Protein AF-A0A2S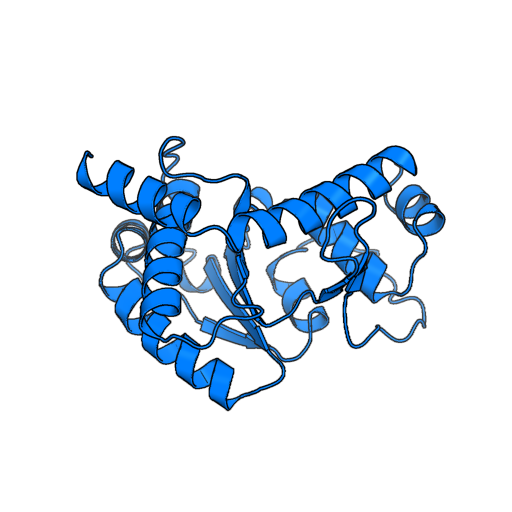4RS72-F1 (afdb_monomer_lite)

InterPro domains:
  IPR016032 Signal transduction response regulator, C-terminal effector [SSF46894] (147-193)
  IPR036388 Winged helix-like DNA-binding domain superfamily [G3DSA:1.10.10.10] (120-210)

Radius of gyration: 17.15 Å; chains: 1; bounding box: 44×42×51 Å

Organism: Citrobacter amalonaticus (NCBI:txid35703)

pLDDT: mean 84.25, std 13.24, range [32.75, 97.38]

Structure (mmCIF, N/CA/C/O backbone):
data_AF-A0A2S4RS72-F1
#
_entry.id   AF-A0A2S4RS72-F1
#
loop_
_atom_site.group_PDB
_atom_site.id
_atom_site.type_symbol
_atom_site.label_atom_id
_atom_site.label_alt_id
_atom_site.label_comp_id
_atom_site.label_asym_id
_atom_site.label_entity_id
_atom_site.label_seq_id
_atom_site.pdbx_PDB_ins_code
_atom_site.Cartn_x
_atom_site.Cartn_y
_atom_site.Cartn_z
_atom_site.occupancy
_atom_site.B_iso_or_equiv
_atom_site.auth_seq_id
_atom_site.auth_comp_id
_atom_site.auth_asym_id
_atom_site.auth_atom_id
_atom_site.pdbx_PDB_model_num
ATOM 1 N N . MET A 1 1 ? -20.109 26.440 -1.430 1.00 35.44 1 MET A N 1
ATOM 2 C CA . MET A 1 1 ? -20.518 25.155 -2.033 1.00 35.44 1 MET A CA 1
ATOM 3 C C . MET A 1 1 ? -20.180 24.055 -1.045 1.00 35.44 1 MET A C 1
ATOM 5 O O . MET A 1 1 ? -19.006 23.846 -0.773 1.00 35.44 1 MET A O 1
ATOM 9 N N . LEU A 1 2 ? -21.192 23.441 -0.432 1.00 32.75 2 LEU A N 1
ATOM 10 C CA . LEU A 1 2 ? -21.020 22.254 0.407 1.00 32.75 2 LEU A CA 1
ATOM 11 C C . LEU A 1 2 ? -20.603 21.105 -0.517 1.00 32.75 2 LEU A C 1
ATOM 13 O O . LEU A 1 2 ? -21.418 20.623 -1.298 1.00 32.75 2 LEU A O 1
ATOM 17 N N . ASN A 1 3 ? -19.326 20.723 -0.483 1.00 40.53 3 ASN A N 1
ATOM 18 C CA . ASN A 1 3 ? -18.833 19.535 -1.177 1.00 40.53 3 ASN A CA 1
ATOM 19 C C . ASN A 1 3 ? -19.391 18.298 -0.467 1.00 40.53 3 ASN A C 1
ATOM 21 O O . ASN A 1 3 ? -18.732 17.713 0.388 1.00 40.53 3 ASN A O 1
ATOM 25 N N . PHE A 1 4 ? -20.619 17.922 -0.816 1.00 43.53 4 PHE A N 1
ATOM 26 C CA . PHE A 1 4 ? -21.237 16.659 -0.431 1.00 43.53 4 PHE A CA 1
ATOM 27 C C . PHE A 1 4 ? -20.605 15.538 -1.269 1.00 43.53 4 PHE A C 1
ATOM 29 O O . PHE A 1 4 ? -21.199 15.010 -2.202 1.00 43.53 4 PHE A O 1
ATOM 36 N N . ASN A 1 5 ? -19.341 15.232 -0.986 1.00 53.91 5 ASN A N 1
ATOM 37 C CA . ASN A 1 5 ? -18.724 13.991 -1.426 1.00 53.91 5 ASN A CA 1
ATOM 38 C C . ASN A 1 5 ? -18.625 13.107 -0.194 1.00 53.91 5 ASN A C 1
ATOM 40 O O . ASN A 1 5 ? -17.688 13.314 0.582 1.00 53.91 5 ASN A O 1
ATOM 44 N N . PRO A 1 6 ? -19.575 12.178 0.012 1.00 58.00 6 PRO A N 1
ATOM 45 C CA . PRO A 1 6 ? -19.469 11.243 1.115 1.00 58.00 6 PRO A CA 1
ATOM 46 C C . PRO A 1 6 ? -18.095 10.565 1.081 1.00 58.00 6 PRO A C 1
ATOM 48 O O . PRO A 1 6 ? -17.563 10.234 0.012 1.00 58.00 6 PRO A O 1
ATOM 51 N N . SER A 1 7 ? -17.499 10.396 2.255 1.00 59.41 7 SER A N 1
ATOM 52 C CA . SER A 1 7 ? -16.258 9.658 2.482 1.00 59.41 7 SER A CA 1
ATOM 53 C C . SER A 1 7 ? -16.271 8.303 1.775 1.00 59.41 7 SER A C 1
ATOM 55 O O . SER A 1 7 ? -15.237 7.906 1.245 1.00 59.41 7 SER A O 1
ATOM 57 N N . SER A 1 8 ? -17.429 7.645 1.649 1.00 64.62 8 SER A N 1
ATOM 58 C CA . SER A 1 8 ? -17.592 6.401 0.875 1.00 64.62 8 SER A CA 1
ATOM 59 C C . SER A 1 8 ? -17.198 6.522 -0.612 1.00 64.62 8 SER A C 1
ATOM 61 O O . SER A 1 8 ? -16.677 5.582 -1.226 1.00 64.62 8 SER A O 1
ATOM 63 N N . LEU A 1 9 ? -17.370 7.701 -1.216 1.00 73.94 9 LEU A N 1
ATOM 64 C CA . LEU A 1 9 ? -16.953 7.980 -2.591 1.00 73.94 9 LEU A CA 1
ATOM 65 C C . LEU A 1 9 ? -15.475 8.369 -2.687 1.00 73.94 9 LEU A C 1
ATOM 67 O O . LEU A 1 9 ? -14.853 8.106 -3.719 1.00 73.94 9 LEU A O 1
ATOM 71 N N . ARG A 1 10 ? -14.896 8.944 -1.628 1.00 86.19 10 ARG A N 1
ATOM 72 C CA . ARG A 1 10 ? -13.521 9.467 -1.623 1.00 86.19 10 ARG A CA 1
ATOM 73 C C . ARG A 1 10 ? -12.483 8.473 -1.111 1.00 86.19 10 ARG A C 1
ATOM 75 O O . ARG A 1 10 ? -11.459 8.292 -1.764 1.00 86.19 10 ARG A O 1
ATOM 82 N N . PHE A 1 11 ? -12.724 7.875 0.047 1.00 90.06 11 PHE A N 1
ATOM 83 C CA . PHE A 1 11 ? -11.779 7.008 0.738 1.00 90.06 11 PHE A CA 1
ATOM 84 C C . PHE A 1 11 ? -12.119 5.545 0.501 1.00 90.06 11 PHE A C 1
ATOM 86 O O . PHE A 1 11 ? -13.294 5.183 0.428 1.00 90.06 11 PHE A O 1
ATOM 93 N N . LYS A 1 12 ? -11.095 4.705 0.338 1.00 92.44 12 LYS A N 1
ATOM 94 C CA . LYS A 1 12 ? -11.256 3.264 0.104 1.00 92.44 12 LYS A CA 1
ATOM 95 C C . LYS A 1 12 ? -10.144 2.493 0.779 1.00 92.44 12 LYS A C 1
ATOM 97 O O . LYS A 1 12 ? -8.982 2.884 0.673 1.00 92.44 12 LYS A O 1
ATOM 102 N N . PHE A 1 13 ? -10.495 1.371 1.389 1.00 95.44 13 PHE A N 1
ATOM 103 C CA . PHE A 1 13 ? -9.535 0.324 1.681 1.00 95.44 13 PHE A CA 1
ATOM 104 C C . PHE A 1 13 ? -9.562 -0.711 0.565 1.00 95.44 13 PHE A C 1
ATOM 106 O O . PHE A 1 13 ? -10.625 -1.094 0.081 1.00 95.44 13 PHE A O 1
ATOM 113 N N . ILE A 1 14 ? -8.387 -1.125 0.106 1.00 95.69 14 ILE A N 1
ATOM 114 C CA . ILE A 1 14 ? -8.256 -2.096 -0.980 1.00 95.69 14 ILE A CA 1
ATOM 115 C C . ILE A 1 14 ? -7.204 -3.112 -0.573 1.00 95.69 14 ILE A C 1
ATOM 117 O O . ILE A 1 14 ? -6.060 -2.739 -0.334 1.00 95.69 14 ILE A O 1
ATOM 121 N N . TYR A 1 15 ? -7.570 -4.385 -0.506 1.00 96.69 15 TYR A N 1
ATOM 122 C CA . TYR A 1 15 ? -6.662 -5.460 -0.147 1.00 96.69 15 TYR A CA 1
ATOM 123 C C . TYR A 1 15 ? -6.274 -6.293 -1.366 1.00 96.69 15 TYR A C 1
ATOM 125 O O . TYR A 1 15 ? -7.130 -6.857 -2.046 1.00 96.69 15 TYR A O 1
ATOM 133 N N . LEU A 1 16 ? -4.971 -6.351 -1.642 1.00 94.88 16 LEU A N 1
ATOM 134 C CA . LEU A 1 16 ? -4.385 -7.114 -2.738 1.00 94.88 16 LEU A CA 1
ATOM 135 C C . LEU A 1 16 ? -3.964 -8.505 -2.263 1.00 94.88 16 LEU A C 1
ATOM 137 O O . LEU A 1 16 ? -2.911 -8.652 -1.640 1.00 94.88 16 LEU A O 1
ATOM 141 N N . THR A 1 17 ? -4.737 -9.529 -2.621 1.00 93.19 17 THR A N 1
ATOM 142 C CA . THR A 1 17 ? -4.403 -10.938 -2.372 1.00 93.19 17 THR A CA 1
ATOM 143 C C . THR A 1 17 ? -5.054 -11.847 -3.411 1.00 93.19 17 THR A C 1
ATOM 145 O O . THR A 1 17 ? -6.179 -11.622 -3.849 1.00 93.19 17 THR A O 1
ATOM 148 N N . LYS A 1 18 ? -4.351 -12.915 -3.796 1.00 91.25 18 LYS A N 1
ATOM 149 C CA . LYS A 1 18 ? -4.913 -13.990 -4.634 1.00 91.25 18 LYS A CA 1
ATOM 150 C C . LYS A 1 18 ? -5.668 -15.033 -3.798 1.00 91.25 18 LYS A C 1
ATOM 152 O O . LYS A 1 18 ? -6.359 -15.878 -4.359 1.00 91.25 18 LYS A O 1
ATOM 157 N N . ASN A 1 19 ? -5.515 -15.004 -2.473 1.00 91.56 19 ASN A N 1
ATOM 158 C CA . ASN A 1 19 ? -6.130 -15.954 -1.556 1.00 91.56 19 ASN A CA 1
ATOM 159 C C . ASN A 1 19 ? -7.376 -15.325 -0.916 1.00 91.56 19 ASN A C 1
ATOM 161 O O . ASN A 1 19 ? -7.278 -14.419 -0.094 1.00 91.56 19 ASN A O 1
ATOM 165 N N . ILE A 1 20 ? -8.558 -15.827 -1.277 1.00 91.25 20 ILE A N 1
ATOM 166 C CA . ILE A 1 20 ? -9.824 -15.288 -0.770 1.00 91.25 20 ILE A CA 1
ATOM 167 C C . ILE A 1 20 ? -10.008 -15.507 0.737 1.00 91.25 20 ILE A C 1
ATOM 169 O O . ILE A 1 20 ? -10.569 -14.646 1.405 1.00 91.25 20 ILE A O 1
ATOM 173 N N . TYR A 1 21 ? -9.505 -16.615 1.291 1.00 92.62 21 TYR A N 1
ATOM 174 C CA . TYR A 1 21 ? -9.618 -16.910 2.724 1.00 92.62 21 TYR A CA 1
ATOM 175 C C . TYR A 1 21 ? -8.756 -15.970 3.560 1.00 92.62 21 TYR A C 1
ATOM 177 O O . TYR A 1 21 ? -9.200 -15.480 4.594 1.00 92.62 21 TYR A O 1
ATOM 185 N N . ASP A 1 22 ? -7.553 -15.679 3.069 1.00 92.19 22 ASP A N 1
ATOM 186 C CA . ASP A 1 22 ? -6.684 -14.635 3.613 1.00 92.19 22 ASP A CA 1
ATOM 187 C C . ASP A 1 22 ? -7.387 -13.269 3.554 1.00 92.19 22 ASP A C 1
ATOM 189 O O . ASP A 1 22 ? -7.474 -12.570 4.558 1.00 92.19 22 ASP A O 1
ATOM 193 N N . GLY A 1 23 ? -8.017 -12.943 2.420 1.00 93.44 23 GLY A N 1
ATOM 194 C CA . GLY A 1 23 ? -8.829 -11.733 2.278 1.00 93.44 23 GLY A CA 1
ATOM 195 C C . GLY A 1 23 ? -9.957 -11.614 3.305 1.00 93.44 23 GLY A C 1
ATOM 196 O O . GLY A 1 23 ? -10.122 -10.554 3.904 1.00 93.44 23 GLY A O 1
ATOM 197 N N . ILE A 1 24 ? -10.703 -12.697 3.541 1.00 93.44 24 ILE A N 1
ATOM 198 C CA . ILE A 1 24 ? -11.776 -12.743 4.546 1.00 93.44 24 ILE A CA 1
ATOM 199 C C . ILE A 1 24 ? -11.204 -12.566 5.957 1.00 93.44 24 ILE A C 1
ATOM 201 O O . ILE A 1 24 ? -11.738 -11.780 6.731 1.00 93.44 24 ILE A O 1
ATOM 205 N N . ALA A 1 25 ? -10.108 -13.252 6.289 1.00 93.31 25 ALA A N 1
ATOM 206 C CA . ALA A 1 25 ? -9.486 -13.149 7.608 1.00 93.31 25 ALA A CA 1
ATOM 207 C C . ALA A 1 25 ? -9.006 -11.719 7.907 1.00 93.31 25 ALA A C 1
ATOM 209 O O . ALA A 1 25 ? -9.287 -11.180 8.978 1.00 93.31 25 ALA A O 1
ATOM 210 N N . ILE A 1 26 ? -8.337 -11.082 6.940 1.00 95.44 26 ILE A N 1
ATOM 211 C CA . ILE A 1 26 ? -7.901 -9.687 7.053 1.00 95.44 26 ILE A CA 1
ATOM 212 C C . ILE A 1 26 ? -9.097 -8.743 7.170 1.00 95.44 26 ILE A C 1
ATOM 214 O O . ILE A 1 26 ? -9.048 -7.818 7.975 1.00 95.44 26 ILE A O 1
ATOM 218 N N . HIS A 1 27 ? -10.169 -8.977 6.409 1.00 95.19 27 HIS A N 1
ATOM 219 C CA . HIS A 1 27 ? -11.381 -8.165 6.480 1.00 95.19 27 HIS A CA 1
ATOM 220 C C . HIS A 1 27 ? -12.014 -8.184 7.876 1.00 95.19 27 HIS A C 1
ATOM 222 O O . HIS A 1 27 ? -12.330 -7.125 8.407 1.00 95.19 27 HIS A O 1
ATOM 228 N N . THR A 1 28 ? -12.135 -9.358 8.500 1.00 93.62 28 THR A N 1
ATOM 229 C CA . THR A 1 28 ? -12.705 -9.482 9.851 1.00 93.62 28 THR A CA 1
ATOM 230 C C . THR A 1 28 ? -11.912 -8.675 10.882 1.00 93.62 28 THR A C 1
ATOM 232 O O . THR A 1 28 ? -12.496 -7.928 11.663 1.00 93.62 28 THR A O 1
ATOM 235 N N . LEU A 1 29 ? -10.576 -8.773 10.862 1.00 94.44 29 LEU A N 1
ATOM 236 C CA . LEU A 1 29 ? -9.711 -7.994 11.761 1.00 94.44 29 LEU A CA 1
ATOM 237 C C . LEU A 1 29 ? -9.761 -6.491 11.443 1.00 94.44 29 LEU A C 1
ATOM 239 O O . LEU A 1 29 ? -9.700 -5.652 12.339 1.00 94.44 29 LEU A O 1
ATOM 243 N N . PHE A 1 30 ? -9.877 -6.149 10.159 1.00 94.12 30 PHE A N 1
ATOM 244 C CA . PHE A 1 30 ? -10.007 -4.776 9.689 1.00 94.12 30 PHE A CA 1
ATOM 245 C C . PHE A 1 30 ? -11.298 -4.112 10.173 1.00 94.12 30 PHE A C 1
ATOM 247 O O . PHE A 1 30 ? -11.241 -2.961 10.597 1.00 94.12 30 PHE A O 1
ATOM 254 N N . GLU A 1 31 ? -12.443 -4.795 10.101 1.00 92.62 31 GLU A N 1
ATOM 255 C CA . GLU A 1 31 ? -13.729 -4.231 10.524 1.00 92.62 31 GLU A CA 1
ATOM 256 C C . GLU A 1 31 ? -13.719 -3.879 12.011 1.00 92.62 31 GLU A C 1
ATOM 258 O O . GLU A 1 31 ? -14.137 -2.783 12.386 1.00 92.62 31 GLU A O 1
ATOM 263 N N . GLU A 1 32 ? -13.190 -4.778 12.845 1.00 91.31 32 GLU A N 1
ATOM 264 C CA . GLU A 1 32 ? -13.018 -4.539 14.279 1.00 91.31 32 GLU A CA 1
ATOM 265 C C . GLU A 1 32 ? -12.139 -3.301 14.519 1.00 91.31 32 GLU A C 1
ATOM 267 O O . GLU A 1 32 ? -12.580 -2.330 15.138 1.00 91.31 32 GLU A O 1
ATOM 272 N N . ALA A 1 33 ? -10.939 -3.279 13.930 1.00 91.62 33 ALA A N 1
ATOM 273 C CA . ALA A 1 33 ? -9.994 -2.177 14.087 1.00 91.62 33 ALA A CA 1
ATOM 274 C C . ALA A 1 33 ? -10.535 -0.840 13.555 1.00 91.62 33 ALA A C 1
ATOM 276 O O . ALA A 1 33 ? -10.298 0.213 14.148 1.00 91.62 33 ALA A O 1
ATOM 277 N N . LEU A 1 34 ? -11.264 -0.844 12.432 1.00 91.81 34 LEU A N 1
ATOM 278 C CA . LEU A 1 34 ? -11.840 0.370 11.857 1.00 91.81 34 LEU A CA 1
ATOM 279 C C . LEU A 1 34 ? -12.886 0.971 12.795 1.00 91.81 34 LEU A C 1
ATOM 281 O O . LEU A 1 34 ? -12.857 2.183 13.013 1.00 91.81 34 LEU A O 1
ATOM 285 N N . ASN A 1 35 ? -13.779 0.148 13.348 1.00 90.12 35 ASN A N 1
ATOM 286 C CA . ASN A 1 35 ? -14.860 0.603 14.223 1.00 90.12 35 ASN A CA 1
ATOM 287 C C . ASN A 1 35 ? -14.343 1.265 15.505 1.00 90.12 35 ASN A C 1
ATOM 289 O O . ASN A 1 35 ? -14.948 2.222 15.984 1.00 90.12 35 ASN A O 1
ATOM 293 N N . GLU A 1 36 ? -13.200 0.809 16.014 1.00 88.31 36 GLU A N 1
ATOM 294 C CA . GLU A 1 36 ? -12.549 1.373 17.202 1.00 88.31 36 GLU A CA 1
ATOM 295 C C . GLU A 1 36 ? -11.578 2.524 16.873 1.00 88.31 36 GLU A C 1
ATOM 297 O O . GLU A 1 36 ? -11.069 3.208 17.765 1.00 88.31 36 GLU A O 1
ATOM 302 N N . SER A 1 37 ? -11.302 2.773 15.589 1.00 88.81 37 SER A N 1
ATOM 303 C CA . SER A 1 37 ? -10.253 3.706 15.178 1.00 88.81 37 SER A CA 1
ATOM 304 C C . SER A 1 37 ? -10.654 5.181 15.254 1.00 88.81 37 SER A C 1
ATOM 306 O O . SER A 1 37 ? -11.758 5.596 14.895 1.00 88.81 37 SER A O 1
ATOM 308 N N . GLY A 1 38 ? -9.664 6.034 15.537 1.00 85.88 38 GLY A N 1
ATOM 309 C CA . GLY A 1 38 ? -9.801 7.481 15.351 1.00 85.88 38 GLY A CA 1
ATOM 310 C C . GLY A 1 38 ? -10.061 7.890 13.893 1.00 85.88 38 GLY A C 1
ATOM 311 O O . GLY A 1 38 ? -10.613 8.960 13.656 1.00 85.88 38 GLY A O 1
ATOM 312 N N . LEU A 1 39 ? -9.720 7.047 12.907 1.00 89.38 39 LEU A N 1
ATOM 313 C CA . LEU A 1 39 ? -10.016 7.306 11.494 1.00 89.38 39 LEU A CA 1
ATOM 314 C C . LEU A 1 39 ? -11.529 7.336 11.244 1.00 89.38 39 LEU A C 1
ATOM 316 O O . LEU A 1 39 ? -12.015 8.240 10.562 1.00 89.38 39 LEU A O 1
ATOM 320 N N . LYS A 1 40 ? -12.270 6.386 11.827 1.00 88.69 40 LYS A N 1
ATOM 321 C CA . LYS A 1 40 ? -13.733 6.331 11.743 1.00 88.69 40 LYS A CA 1
ATOM 322 C C . LYS A 1 40 ? -14.372 7.576 12.350 1.00 88.69 40 LYS A C 1
ATOM 324 O O . LYS A 1 40 ? -15.240 8.181 11.726 1.00 88.69 40 LYS A O 1
ATOM 329 N N . THR A 1 41 ? -13.880 8.013 13.507 1.00 85.50 41 THR A N 1
ATOM 330 C CA . THR A 1 41 ? -14.340 9.241 14.173 1.00 85.50 41 THR A CA 1
ATOM 331 C C . THR A 1 41 ? -14.071 10.495 13.341 1.00 85.50 41 THR A C 1
ATOM 333 O O . THR A 1 41 ? -14.916 11.386 13.283 1.00 85.50 41 THR A O 1
ATOM 336 N N . VAL A 1 42 ? -12.911 10.569 12.674 1.00 83.56 42 VAL A N 1
ATOM 337 C CA . VAL A 1 42 ? -12.531 11.698 11.804 1.00 83.56 42 VAL A CA 1
ATOM 338 C C . VAL A 1 42 ? -13.425 11.778 10.565 1.00 83.56 42 VAL A C 1
ATOM 340 O O . VAL A 1 42 ? -13.768 12.876 10.136 1.00 83.56 42 VAL A O 1
ATOM 343 N N . LEU A 1 43 ? -13.780 10.634 9.978 1.00 84.38 43 LEU A N 1
ATOM 344 C CA . LEU A 1 43 ? -14.500 10.575 8.704 1.00 84.38 43 LEU A CA 1
ATOM 345 C C . LEU A 1 43 ? -16.024 10.483 8.841 1.00 84.38 43 LEU A C 1
ATOM 347 O O . LEU A 1 43 ? -16.713 10.767 7.864 1.00 84.38 43 LEU A O 1
ATOM 351 N N . GLN A 1 44 ? -16.531 10.109 10.023 1.00 80.31 44 GLN A N 1
ATOM 352 C CA . GLN A 1 44 ? -17.957 10.044 10.390 1.00 80.31 44 GLN A CA 1
ATOM 353 C C . GLN A 1 44 ? -18.849 9.250 9.418 1.00 80.31 44 GLN A C 1
ATOM 355 O O . GLN A 1 44 ? -20.059 9.446 9.369 1.00 80.31 44 GLN A O 1
ATOM 360 N N . GLU A 1 45 ? -18.264 8.331 8.655 1.00 76.88 45 GLU A N 1
ATOM 361 C CA . GLU A 1 45 ? -18.938 7.576 7.600 1.00 76.88 45 GLU A CA 1
ATOM 362 C C . GLU A 1 45 ? -18.307 6.189 7.435 1.00 76.88 45 GLU A C 1
ATOM 364 O O . GLU A 1 45 ? -17.205 5.916 7.922 1.00 76.88 45 GLU A O 1
ATOM 369 N N . ASP A 1 46 ? -19.015 5.282 6.763 1.00 81.06 46 ASP A N 1
ATOM 370 C CA . ASP A 1 46 ? -18.479 3.979 6.366 1.00 81.06 46 ASP A CA 1
ATOM 371 C C . ASP A 1 46 ? -17.447 4.127 5.245 1.00 81.06 46 ASP A C 1
ATOM 373 O O . ASP A 1 46 ? -17.656 4.838 4.259 1.00 81.06 46 ASP A O 1
ATOM 377 N N . ILE A 1 47 ? -16.315 3.440 5.408 1.00 88.56 47 ILE A N 1
ATOM 378 C CA . ILE A 1 47 ? -15.246 3.397 4.413 1.00 88.56 47 ILE A CA 1
ATOM 379 C C . ILE A 1 47 ? -15.284 2.004 3.789 1.00 88.56 47 ILE A C 1
ATOM 381 O O . ILE A 1 47 ? -15.097 1.023 4.510 1.00 88.56 47 ILE A O 1
ATOM 385 N N . PRO A 1 48 ? -15.523 1.884 2.475 1.00 91.12 48 PRO A N 1
ATOM 386 C CA . PRO A 1 48 ? -15.621 0.583 1.836 1.00 91.12 48 PRO A CA 1
ATOM 387 C C . PRO A 1 48 ? -14.271 -0.143 1.840 1.00 91.12 48 PRO A C 1
ATOM 389 O O . PRO A 1 48 ? -13.216 0.472 1.648 1.00 91.12 48 PRO A O 1
ATOM 392 N N . PHE A 1 49 ? -14.336 -1.464 1.992 1.00 93.88 49 PHE A N 1
ATOM 393 C CA . PHE A 1 49 ? -13.222 -2.384 1.804 1.00 93.88 49 PHE A CA 1
ATOM 394 C C . PHE A 1 49 ? -13.431 -3.187 0.517 1.00 93.88 49 PHE A C 1
ATOM 396 O O . PHE A 1 49 ? -14.493 -3.766 0.291 1.00 93.88 49 PHE A O 1
ATOM 403 N N . HIS A 1 50 ? -12.411 -3.240 -0.334 1.00 93.94 50 HIS A N 1
ATOM 404 C CA . HIS A 1 50 ? -12.437 -3.982 -1.589 1.00 93.94 50 HIS A CA 1
ATOM 405 C C . HIS A 1 50 ? -11.349 -5.049 -1.607 1.00 93.94 50 HIS A C 1
ATOM 407 O O . HIS A 1 50 ? -10.200 -4.771 -1.278 1.00 93.94 50 HIS A O 1
ATOM 413 N N . LEU A 1 51 ? -11.689 -6.248 -2.069 1.00 94.75 51 LEU A N 1
ATOM 414 C CA . LEU A 1 51 ? -10.722 -7.306 -2.337 1.00 94.75 51 LEU A CA 1
ATOM 415 C C . LEU A 1 51 ? -10.342 -7.296 -3.821 1.00 94.75 51 LEU A C 1
ATOM 417 O O . LEU A 1 51 ? -11.224 -7.282 -4.681 1.00 94.75 51 LEU A O 1
ATOM 421 N N . ILE A 1 52 ? -9.045 -7.322 -4.126 1.00 92.69 52 ILE A N 1
ATOM 422 C CA . ILE A 1 52 ? -8.530 -7.448 -5.494 1.00 92.69 52 ILE A CA 1
ATOM 423 C C . ILE A 1 52 ? -7.460 -8.538 -5.575 1.00 92.69 52 ILE A C 1
ATOM 425 O O . ILE A 1 52 ? -6.629 -8.689 -4.685 1.00 92.69 52 ILE A O 1
ATOM 429 N N . ASP A 1 53 ? -7.443 -9.261 -6.687 1.00 89.88 53 ASP A N 1
ATOM 430 C CA . ASP A 1 53 ? -6.493 -10.340 -6.980 1.00 89.88 53 ASP A CA 1
ATOM 431 C C . ASP A 1 53 ? -5.277 -9.873 -7.798 1.00 89.88 53 ASP A C 1
ATOM 433 O O . ASP A 1 53 ? -4.237 -10.536 -7.828 1.00 89.88 53 ASP A O 1
ATOM 437 N N . LYS A 1 54 ? -5.401 -8.716 -8.461 1.00 87.94 54 LYS A N 1
ATOM 438 C CA . LYS A 1 54 ? -4.387 -8.129 -9.343 1.00 87.94 54 LYS A CA 1
ATOM 439 C C . LYS A 1 54 ? -4.212 -6.644 -9.074 1.00 87.94 54 LYS A C 1
ATOM 441 O O . LYS A 1 54 ? -5.188 -5.900 -8.993 1.00 87.94 54 LYS A O 1
ATOM 446 N N . TYR A 1 55 ? -2.960 -6.183 -9.058 1.00 87.12 55 TYR A N 1
ATOM 447 C CA . TYR A 1 55 ? -2.646 -4.760 -8.887 1.00 87.12 55 TYR A CA 1
ATOM 448 C C . TYR A 1 55 ? -3.228 -3.883 -10.009 1.00 87.12 55 TYR A C 1
ATOM 450 O O . TYR A 1 55 ? -3.551 -2.724 -9.776 1.00 87.12 55 TYR A O 1
ATOM 458 N N . SER A 1 56 ? -3.456 -4.423 -11.212 1.00 84.69 56 SER A N 1
ATOM 459 C CA . SER A 1 56 ? -4.150 -3.694 -12.286 1.00 84.69 56 SER A CA 1
ATOM 460 C C . SER A 1 56 ? -5.509 -3.134 -11.853 1.00 84.69 56 SER A C 1
ATOM 462 O O . SER A 1 56 ? -5.915 -2.073 -12.317 1.00 84.69 56 SER A O 1
ATOM 464 N N . ASN A 1 57 ? -6.188 -3.819 -10.930 1.00 85.31 57 ASN A N 1
ATOM 465 C CA . ASN A 1 57 ? -7.507 -3.438 -10.433 1.00 85.31 57 ASN A CA 1
ATOM 466 C C . ASN A 1 57 ? -7.433 -2.334 -9.363 1.00 85.31 57 ASN A C 1
ATOM 468 O O . ASN A 1 57 ? -8.451 -1.738 -9.033 1.00 85.31 57 ASN A O 1
ATOM 472 N N . PHE A 1 58 ? -6.238 -2.022 -8.847 1.00 85.88 58 PHE A N 1
ATOM 473 C CA . PHE A 1 58 ? -5.992 -0.893 -7.945 1.00 85.88 58 PHE A CA 1
ATOM 474 C C . PHE A 1 58 ? -5.930 0.450 -8.692 1.00 85.88 58 PHE A C 1
ATOM 476 O O . PHE A 1 58 ? -6.367 1.479 -8.178 1.00 85.88 58 PHE A O 1
ATOM 483 N N . ILE A 1 59 ? -5.421 0.435 -9.930 1.00 80.94 59 ILE A N 1
ATOM 484 C CA . ILE A 1 59 ? -5.124 1.625 -10.747 1.00 80.94 59 ILE A CA 1
ATOM 485 C C . ILE A 1 59 ? -6.305 2.607 -10.850 1.00 80.94 59 ILE A C 1
ATOM 487 O O . ILE A 1 59 ? -6.067 3.806 -10.671 1.00 80.94 59 ILE A O 1
ATOM 491 N N . PRO A 1 60 ? -7.564 2.169 -11.085 1.00 77.62 60 PRO A N 1
ATOM 492 C CA . PRO A 1 60 ? -8.701 3.088 -11.198 1.00 77.62 60 PRO A CA 1
ATOM 493 C C . PRO A 1 60 ? -8.954 3.938 -9.944 1.00 77.62 60 PRO A C 1
ATOM 495 O O . PRO A 1 60 ? -9.605 4.984 -10.027 1.00 77.62 60 PRO A O 1
ATOM 498 N N . PHE A 1 61 ? -8.459 3.495 -8.786 1.00 77.50 61 PHE A N 1
ATOM 499 C CA . PHE A 1 61 ? -8.670 4.155 -7.504 1.00 77.50 61 PHE A CA 1
ATOM 500 C C . PHE A 1 61 ? -7.544 5.124 -7.140 1.00 77.50 61 PHE A C 1
ATOM 502 O O . PHE A 1 61 ? -7.816 6.123 -6.481 1.00 77.50 61 PHE A O 1
ATOM 509 N N . SER A 1 62 ? -6.308 4.867 -7.575 1.00 74.12 62 SER A N 1
ATOM 510 C CA . SER A 1 62 ? -5.134 5.606 -7.095 1.00 74.12 62 SER A CA 1
ATOM 511 C C . SER A 1 62 ? -4.495 6.527 -8.143 1.00 74.12 62 SER A C 1
ATOM 513 O O . SER A 1 62 ? -4.067 7.631 -7.819 1.00 74.12 62 SER A O 1
ATOM 515 N N . LEU A 1 63 ? -4.473 6.120 -9.417 1.00 68.06 63 LEU A N 1
ATOM 516 C CA . LEU A 1 63 ? -3.795 6.831 -10.509 1.00 68.06 63 LEU A CA 1
ATOM 517 C C . LEU A 1 63 ? -4.788 7.633 -11.358 1.00 68.06 63 LEU A C 1
ATOM 519 O O . LEU A 1 63 ? -4.765 7.594 -12.591 1.00 68.06 63 LEU A O 1
ATOM 523 N N . ARG A 1 64 ? -5.693 8.364 -10.699 1.00 60.66 64 ARG A N 1
ATOM 524 C CA . ARG A 1 64 ? -6.640 9.237 -11.397 1.00 60.66 64 ARG A CA 1
ATOM 525 C C . ARG A 1 64 ? -5.882 10.350 -12.139 1.00 60.66 64 ARG A C 1
ATOM 527 O O . ARG A 1 64 ? -5.355 11.268 -11.526 1.00 60.66 64 ARG A O 1
ATOM 534 N N . PHE A 1 65 ? -5.925 10.256 -13.470 1.00 51.69 65 PHE A N 1
ATOM 535 C CA . PHE A 1 65 ? -5.566 11.258 -14.483 1.00 51.69 65 PHE A CA 1
ATOM 536 C C . PHE A 1 65 ? -4.069 11.452 -14.793 1.00 51.69 65 PHE A C 1
ATOM 538 O O . PHE A 1 65 ? -3.395 12.321 -14.254 1.00 51.69 65 PHE A O 1
ATOM 545 N N . ASN A 1 66 ? -3.606 10.774 -15.848 1.00 47.91 66 ASN A N 1
ATOM 546 C CA . ASN A 1 66 ? -3.415 11.493 -17.108 1.00 47.91 66 ASN A CA 1
ATOM 547 C C . ASN A 1 66 ? -3.781 10.588 -18.293 1.00 47.91 66 ASN A C 1
ATOM 549 O O . ASN A 1 66 ? -3.342 9.442 -18.405 1.00 47.91 66 ASN A O 1
ATOM 553 N N . ALA A 1 67 ? -4.672 11.107 -19.129 1.00 43.09 67 ALA A N 1
ATOM 554 C CA . ALA A 1 67 ? -5.309 10.440 -20.247 1.00 43.09 67 ALA A CA 1
ATOM 555 C C . ALA A 1 67 ? -4.320 10.216 -21.399 1.00 43.09 67 ALA A C 1
ATOM 557 O O . ALA A 1 67 ? -4.369 10.919 -22.399 1.00 43.09 67 ALA A O 1
ATOM 558 N N . THR A 1 68 ? -3.385 9.275 -21.272 1.00 43.62 68 THR A N 1
ATOM 559 C CA . THR A 1 68 ? -2.641 8.729 -22.427 1.00 43.62 68 THR A CA 1
ATOM 560 C C . THR A 1 68 ? -1.915 7.425 -22.130 1.00 43.62 68 THR A C 1
ATOM 562 O O . THR A 1 68 ? -0.997 7.063 -22.857 1.00 43.62 68 THR A O 1
ATOM 565 N N . TYR A 1 69 ? -2.326 6.642 -21.131 1.00 50.78 69 TYR A N 1
ATOM 566 C CA . TYR A 1 69 ? -1.926 5.239 -21.151 1.00 50.78 69 TYR A CA 1
ATOM 567 C C . TYR A 1 69 ? -2.801 4.529 -22.174 1.00 50.78 69 TYR A C 1
ATOM 569 O O . TYR A 1 69 ? -3.753 3.831 -21.835 1.00 50.78 69 TYR A O 1
ATOM 577 N N . GLN A 1 70 ? -2.456 4.719 -23.456 1.00 49.19 70 GLN A N 1
ATOM 578 C CA . GLN A 1 70 ? -2.616 3.645 -24.420 1.00 49.19 70 GLN A CA 1
ATOM 579 C C . GLN A 1 70 ? -2.070 2.427 -23.686 1.00 49.19 70 GLN A C 1
ATOM 581 O O . GLN A 1 70 ? -0.879 2.389 -23.360 1.00 49.19 70 GLN A O 1
ATOM 586 N N . GLN A 1 71 ? -2.947 1.491 -23.323 1.00 52.38 71 GLN A N 1
ATOM 587 C CA . GLN A 1 71 ? -2.521 0.135 -23.053 1.00 52.38 71 GLN A CA 1
ATOM 588 C C . GLN A 1 71 ? -1.761 -0.259 -24.316 1.00 52.38 71 GLN A C 1
ATOM 590 O O . GLN A 1 71 ? -2.350 -0.694 -25.303 1.00 52.38 71 GLN A O 1
ATOM 595 N N . ARG A 1 72 ? -0.442 -0.014 -24.337 1.00 54.53 72 ARG A N 1
ATOM 596 C CA . ARG A 1 72 ? 0.440 -0.673 -25.285 1.00 54.53 72 ARG A CA 1
ATOM 597 C C . ARG A 1 72 ? 0.065 -2.137 -25.135 1.00 54.53 72 ARG A C 1
ATOM 599 O O . ARG A 1 72 ? -0.202 -2.574 -24.016 1.00 54.53 72 ARG A O 1
ATOM 606 N N . SER A 1 73 ? -0.001 -2.858 -26.242 1.00 57.41 73 SER A N 1
ATOM 607 C CA . SER A 1 73 ? -0.414 -4.263 -26.347 1.00 57.41 73 SER A CA 1
ATOM 608 C C . SER A 1 73 ? 0.482 -5.249 -25.568 1.00 57.41 73 SER A C 1
ATOM 610 O O . SER A 1 73 ? 0.670 -6.389 -25.981 1.00 57.41 73 SER A O 1
ATOM 612 N N . ARG A 1 74 ? 1.108 -4.806 -24.476 1.00 69.12 74 ARG A N 1
ATOM 613 C CA . ARG A 1 74 ? 1.856 -5.592 -23.518 1.00 69.12 74 ARG A CA 1
ATOM 614 C C . ARG A 1 74 ? 0.865 -6.225 -22.556 1.00 69.12 74 ARG A C 1
ATOM 616 O O . ARG A 1 74 ? 0.026 -5.553 -21.956 1.00 69.12 74 ARG A O 1
ATOM 623 N N . VAL A 1 75 ? 0.997 -7.533 -22.420 1.00 76.44 75 VAL A N 1
ATOM 624 C CA . VAL A 1 75 ? 0.334 -8.293 -21.369 1.00 76.44 75 VAL A CA 1
ATOM 625 C C . VAL A 1 75 ? 0.892 -7.811 -20.030 1.00 76.44 75 VAL A C 1
ATOM 627 O O . VAL A 1 75 ? 2.106 -7.680 -19.883 1.00 76.44 75 VAL A O 1
ATOM 630 N N . LEU A 1 76 ? 0.007 -7.493 -19.086 1.00 79.50 76 LEU A N 1
ATOM 631 C CA . LEU A 1 76 ? 0.409 -7.123 -17.731 1.00 79.50 76 LEU A CA 1
ATOM 632 C C . LEU A 1 76 ? 0.961 -8.350 -17.006 1.00 79.50 76 LEU A C 1
ATOM 634 O O . LEU A 1 76 ? 0.381 -9.434 -17.080 1.00 79.50 76 LEU A O 1
ATOM 638 N N . GLU A 1 77 ? 2.055 -8.156 -16.281 1.00 78.06 77 GLU A N 1
ATOM 639 C CA . GLU A 1 77 ? 2.627 -9.169 -15.404 1.00 78.06 77 GLU A CA 1
ATOM 640 C C . GLU A 1 77 ? 1.638 -9.547 -14.293 1.00 78.06 77 GLU A C 1
ATOM 642 O O . GLU A 1 77 ? 0.825 -8.738 -13.845 1.00 78.06 77 GLU A O 1
ATOM 647 N N . ASN A 1 78 ? 1.705 -10.793 -13.824 1.00 71.69 78 ASN A N 1
ATOM 648 C CA . ASN A 1 78 ? 0.802 -11.277 -12.774 1.00 71.69 78 ASN A CA 1
ATOM 649 C C . ASN A 1 78 ? 1.292 -10.961 -11.357 1.00 71.69 78 ASN A C 1
ATOM 651 O O . ASN A 1 78 ? 0.484 -10.967 -10.427 1.00 71.69 78 ASN A O 1
ATOM 655 N N . ASP A 1 79 ? 2.596 -10.745 -11.187 1.00 79.06 79 ASP A N 1
ATOM 656 C CA . ASP A 1 79 ? 3.246 -10.514 -9.900 1.00 79.06 79 ASP A CA 1
ATOM 657 C C . ASP A 1 79 ? 4.285 -9.403 -10.035 1.00 79.06 79 ASP A C 1
ATOM 659 O O . ASP A 1 79 ? 5.012 -9.314 -11.024 1.00 79.06 79 ASP A O 1
ATOM 663 N N . ILE A 1 80 ? 4.381 -8.561 -9.010 1.00 84.56 80 ILE A N 1
ATOM 664 C CA . ILE A 1 80 ? 5.352 -7.473 -8.966 1.00 84.56 80 ILE A CA 1
ATOM 665 C C . ILE A 1 80 ? 6.437 -7.863 -7.972 1.00 84.56 80 ILE A C 1
ATOM 667 O O . ILE A 1 80 ? 6.185 -7.995 -6.774 1.00 84.56 80 ILE A O 1
ATOM 671 N N . ILE A 1 81 ? 7.656 -8.043 -8.478 1.00 85.00 81 ILE A N 1
ATOM 672 C CA . ILE A 1 81 ? 8.808 -8.430 -7.666 1.00 85.00 81 ILE A CA 1
ATOM 673 C C . ILE A 1 81 ? 9.792 -7.265 -7.592 1.00 85.00 81 ILE A C 1
ATOM 675 O O . ILE A 1 81 ? 10.348 -6.813 -8.597 1.00 85.00 81 ILE A O 1
ATOM 679 N N . LEU A 1 82 ? 10.046 -6.803 -6.373 1.00 85.25 82 LEU A N 1
ATOM 680 C CA . LEU A 1 82 ? 11.053 -5.796 -6.080 1.00 85.25 82 LEU A CA 1
ATOM 681 C C . LEU A 1 82 ? 12.371 -6.490 -5.738 1.00 85.25 82 LEU A C 1
ATOM 683 O O . LEU A 1 82 ? 12.469 -7.234 -4.764 1.00 85.25 82 LEU A O 1
ATOM 687 N N . SER A 1 83 ? 13.391 -6.252 -6.559 1.00 77.38 83 SER A N 1
ATOM 688 C CA . SER A 1 83 ? 14.739 -6.762 -6.314 1.00 77.38 83 SER A CA 1
ATOM 689 C C . SER A 1 83 ? 15.539 -5.771 -5.478 1.00 77.38 83 SER A C 1
ATOM 691 O O . SER A 1 83 ? 15.596 -4.582 -5.796 1.00 77.38 83 SER A O 1
ATOM 693 N N . VAL A 1 84 ? 16.202 -6.284 -4.448 1.00 70.56 84 VAL A N 1
ATOM 694 C CA . VAL A 1 84 ? 16.922 -5.510 -3.434 1.00 70.56 84 VAL A CA 1
ATOM 695 C C . VAL A 1 84 ? 18.378 -5.975 -3.464 1.00 70.56 84 VAL A C 1
ATOM 697 O O . VAL A 1 84 ? 18.658 -7.168 -3.354 1.00 70.56 84 VAL A O 1
ATOM 700 N N . LYS A 1 85 ? 19.327 -5.062 -3.700 1.00 65.81 85 LYS A N 1
ATOM 701 C CA . LYS A 1 85 ? 20.768 -5.364 -3.644 1.00 65.81 85 LYS A CA 1
ATOM 702 C C . LYS A 1 85 ? 21.323 -4.963 -2.277 1.00 65.81 85 LYS A C 1
ATOM 704 O O . LYS A 1 85 ? 21.166 -3.813 -1.894 1.00 65.81 85 LYS A O 1
ATOM 709 N N . GLY A 1 86 ? 22.023 -5.875 -1.602 1.00 59.66 86 GLY A N 1
ATOM 710 C CA . GLY A 1 86 ? 2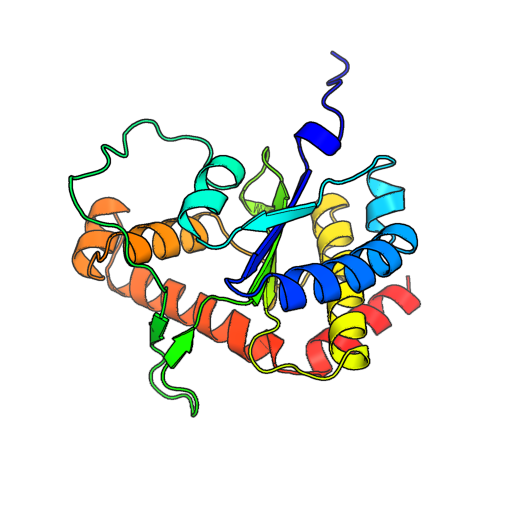2.732 -5.585 -0.347 1.00 59.66 86 GLY A CA 1
ATOM 711 C C . GLY A 1 86 ? 21.954 -5.865 0.943 1.00 59.66 86 GLY A C 1
ATOM 712 O O . GLY A 1 86 ? 22.515 -5.665 2.009 1.00 59.66 86 GLY A O 1
ATOM 713 N N . GLU A 1 87 ? 20.717 -6.358 0.853 1.00 60.84 87 GLU A N 1
ATOM 714 C CA . GLU A 1 87 ? 19.946 -6.873 1.997 1.00 60.84 87 GLU A CA 1
ATOM 715 C C . GLU A 1 87 ? 19.924 -8.409 1.965 1.00 60.84 87 GLU A C 1
ATOM 717 O O . GLU A 1 87 ? 20.123 -9.018 0.905 1.00 60.84 87 GLU A O 1
ATOM 722 N N . GLU A 1 88 ? 19.646 -9.044 3.108 1.00 59.62 88 GLU A N 1
ATOM 723 C CA . GLU A 1 88 ? 19.478 -10.504 3.199 1.00 59.62 88 GLU A CA 1
ATOM 724 C C . GLU A 1 88 ? 18.331 -10.996 2.299 1.00 59.62 88 GLU A C 1
ATOM 726 O O . GLU A 1 88 ? 18.449 -12.021 1.620 1.00 59.62 88 GLU A O 1
ATOM 731 N N . ILE A 1 89 ? 17.247 -10.216 2.210 1.00 61.03 89 ILE A N 1
ATOM 732 C CA . ILE A 1 89 ? 16.110 -10.506 1.336 1.00 61.03 89 ILE A CA 1
ATOM 733 C C . ILE A 1 89 ? 16.355 -9.903 -0.047 1.00 61.03 89 ILE A C 1
ATOM 735 O O . ILE A 1 89 ? 16.223 -8.701 -0.261 1.00 61.03 89 ILE A O 1
ATOM 739 N N . LYS A 1 90 ? 16.673 -10.758 -1.024 1.00 71.94 90 LYS A N 1
ATOM 740 C CA . LYS A 1 90 ? 17.029 -10.324 -2.388 1.00 71.94 90 LYS A CA 1
ATOM 741 C C . LYS A 1 90 ? 15.828 -9.991 -3.278 1.00 71.94 90 LYS A C 1
ATOM 743 O O . LYS A 1 90 ? 15.980 -9.261 -4.261 1.00 71.94 90 LYS A O 1
ATOM 748 N N . ARG A 1 91 ? 14.652 -10.559 -2.990 1.00 80.38 91 ARG A N 1
ATOM 749 C CA . ARG A 1 91 ? 13.422 -10.404 -3.785 1.00 80.38 91 ARG A CA 1
ATOM 750 C C . ARG A 1 91 ? 12.218 -10.310 -2.855 1.00 80.38 91 ARG A C 1
ATOM 752 O O . ARG A 1 91 ? 11.987 -11.221 -2.069 1.00 80.38 91 ARG A O 1
ATOM 759 N N . LEU A 1 92 ? 11.458 -9.228 -2.976 1.00 85.94 92 LEU A N 1
ATOM 760 C CA . LEU A 1 92 ? 10.231 -8.983 -2.225 1.00 85.94 92 LEU A CA 1
ATOM 761 C C . LEU A 1 92 ? 9.047 -9.016 -3.184 1.00 85.94 92 LEU A C 1
ATOM 763 O O . LEU A 1 92 ? 9.055 -8.320 -4.201 1.00 85.94 92 LEU A O 1
ATOM 767 N N . SER A 1 93 ? 8.043 -9.826 -2.864 1.00 86.31 93 SER A N 1
ATOM 768 C CA . SER A 1 93 ? 6.769 -9.805 -3.579 1.00 86.31 93 SER A CA 1
ATOM 769 C C . SER A 1 93 ? 5.932 -8.622 -3.097 1.00 86.31 93 SER A C 1
ATOM 771 O O . SER A 1 93 ? 5.867 -8.355 -1.897 1.00 86.31 93 SER A O 1
ATOM 773 N N . PHE A 1 94 ? 5.302 -7.905 -4.023 1.00 89.69 94 PHE A N 1
ATOM 774 C CA . PHE A 1 94 ? 4.365 -6.826 -3.718 1.00 89.69 94 PHE A CA 1
ATOM 775 C C . PHE A 1 94 ? 2.931 -7.378 -3.735 1.00 89.69 94 PHE A C 1
ATOM 777 O O . PHE A 1 94 ? 2.155 -7.138 -4.659 1.00 89.69 94 PHE A O 1
ATOM 784 N N . ASN A 1 95 ? 2.616 -8.193 -2.729 1.00 89.81 95 ASN A N 1
ATOM 785 C CA . ASN A 1 95 ? 1.333 -8.865 -2.521 1.00 89.81 95 ASN A CA 1
ATOM 786 C C . ASN A 1 95 ? 0.968 -8.881 -1.025 1.00 89.81 95 ASN A C 1
ATOM 788 O O . ASN A 1 95 ? 1.793 -8.519 -0.186 1.00 89.81 95 ASN A O 1
ATOM 792 N N . HIS A 1 96 ? -0.270 -9.269 -0.700 1.00 93.88 96 HIS A N 1
ATOM 793 C CA . HIS A 1 96 ? -0.820 -9.199 0.661 1.00 93.88 96 HIS A CA 1
ATOM 794 C C . HIS A 1 96 ? -0.728 -7.779 1.231 1.00 93.88 96 HIS A C 1
ATOM 796 O O . HIS A 1 96 ? -0.255 -7.561 2.348 1.00 93.88 96 HIS A O 1
ATOM 802 N N . ILE A 1 97 ? -1.150 -6.800 0.422 1.00 95.81 97 ILE A N 1
ATOM 803 C CA . ILE A 1 97 ? -1.037 -5.373 0.736 1.00 95.81 97 ILE A CA 1
ATOM 804 C C . ILE A 1 97 ? -2.418 -4.768 0.930 1.00 95.81 97 ILE A C 1
ATOM 806 O O . ILE A 1 97 ? -3.251 -4.819 0.028 1.00 95.81 97 ILE A O 1
ATOM 810 N N . LEU A 1 98 ? -2.633 -4.156 2.090 1.00 97.38 98 LEU A N 1
ATOM 811 C CA . LEU A 1 98 ? -3.782 -3.312 2.381 1.00 97.38 98 LEU A CA 1
ATOM 812 C C . LEU A 1 98 ? -3.443 -1.865 2.051 1.00 97.38 98 LEU A C 1
ATOM 814 O O . LEU A 1 98 ? -2.576 -1.261 2.675 1.00 97.38 98 LEU A O 1
ATOM 818 N N . PHE A 1 99 ? -4.145 -1.305 1.080 1.00 96.75 99 PHE A N 1
ATOM 819 C CA . PHE A 1 99 ? -4.059 0.097 0.713 1.00 96.75 99 PHE A CA 1
ATOM 820 C C . PHE A 1 99 ? -5.156 0.894 1.407 1.00 96.75 99 PHE A C 1
ATOM 822 O O . PHE A 1 99 ? -6.297 0.445 1.477 1.00 96.75 99 PHE A O 1
ATOM 829 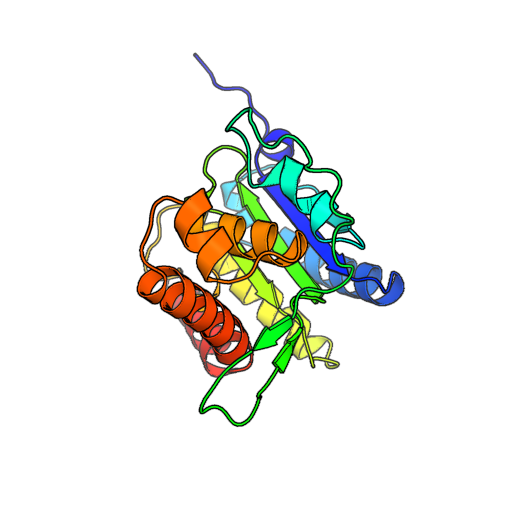N N . PHE A 1 100 ? -4.816 2.103 1.836 1.00 95.81 100 PHE A N 1
ATOM 830 C CA . PHE A 1 100 ? -5.762 3.171 2.126 1.00 95.81 100 PHE A CA 1
ATOM 831 C C . PHE A 1 100 ? -5.617 4.228 1.034 1.00 95.81 100 PHE A C 1
ATOM 833 O O . PHE A 1 100 ? -4.530 4.772 0.835 1.00 95.81 100 PHE A O 1
ATOM 840 N N . VAL A 1 101 ? -6.691 4.488 0.299 1.00 93.06 101 VAL A N 1
ATOM 841 C CA . VAL A 1 101 ? -6.692 5.366 -0.873 1.00 93.06 101 VAL A CA 1
ATOM 842 C C . VAL A 1 101 ? -7.545 6.589 -0.594 1.00 93.06 101 VAL A C 1
ATOM 844 O O . VAL A 1 101 ? -8.723 6.461 -0.274 1.00 93.06 101 VAL A O 1
ATOM 847 N N . ASP A 1 102 ? -6.966 7.771 -0.789 1.00 89.75 102 ASP A N 1
ATOM 848 C CA . ASP A 1 102 ? -7.698 9.026 -0.944 1.00 89.75 102 ASP A CA 1
ATOM 849 C C . ASP A 1 102 ? -7.773 9.341 -2.440 1.00 89.75 102 ASP A C 1
ATOM 851 O O . ASP A 1 102 ? -6.802 9.790 -3.051 1.00 89.75 102 ASP A O 1
ATOM 855 N N . MET A 1 103 ? -8.937 9.112 -3.046 1.00 85.56 103 MET A N 1
ATOM 856 C CA . MET A 1 103 ? -9.120 9.271 -4.492 1.00 85.56 103 MET A CA 1
ATOM 857 C C . MET A 1 103 ? -8.961 10.719 -4.981 1.00 85.56 103 MET A C 1
ATOM 859 O O . MET A 1 103 ? -8.989 10.965 -6.188 1.00 85.56 103 MET A O 1
ATOM 863 N N . TYR A 1 104 ? -8.890 11.683 -4.060 1.00 84.06 104 TYR A N 1
ATOM 864 C CA . TYR A 1 104 ? -8.816 13.113 -4.352 1.00 84.06 104 TYR A CA 1
ATOM 865 C C . TYR A 1 104 ? -7.412 13.658 -4.088 1.00 84.06 104 TYR A C 1
ATOM 867 O O . TYR A 1 104 ? -7.058 14.710 -4.616 1.00 84.06 104 TYR A O 1
ATOM 875 N N . ASN A 1 105 ? -6.611 12.948 -3.293 1.00 85.44 105 ASN A N 1
ATOM 876 C CA . ASN A 1 105 ? -5.228 13.298 -3.029 1.00 85.44 105 ASN A CA 1
ATOM 877 C C . ASN A 1 105 ? -4.345 12.039 -3.031 1.00 85.44 105 ASN A C 1
ATOM 879 O O . ASN A 1 105 ? -4.177 11.407 -1.987 1.00 85.44 105 ASN A O 1
ATOM 883 N N . PRO A 1 106 ? -3.731 11.687 -4.176 1.00 81.19 106 PRO A N 1
ATOM 884 C CA . PRO A 1 106 ? -2.874 10.509 -4.284 1.00 81.19 106 PRO A CA 1
ATOM 885 C C . PRO A 1 106 ? -1.712 10.481 -3.283 1.00 81.19 106 PRO A C 1
ATOM 887 O O . PRO A 1 106 ? -1.289 9.394 -2.896 1.00 81.19 106 PRO A O 1
ATOM 890 N N . ASP A 1 107 ? -1.239 11.636 -2.804 1.00 82.25 107 ASP A N 1
ATOM 891 C CA . ASP A 1 107 ? -0.159 11.722 -1.810 1.00 82.25 107 ASP A CA 1
ATOM 892 C C . ASP A 1 107 ? -0.597 11.306 -0.395 1.00 82.25 107 ASP A C 1
ATOM 894 O O . ASP A 1 107 ? 0.242 11.103 0.485 1.00 82.25 107 ASP A O 1
ATOM 898 N N . HIS A 1 108 ? -1.903 11.154 -0.166 1.00 89.94 108 HIS A N 1
ATOM 899 C CA . HIS A 1 108 ? -2.460 10.550 1.044 1.00 89.94 108 HIS A CA 1
ATOM 900 C C . HIS A 1 108 ? -2.622 9.030 0.931 1.00 89.94 108 HIS A C 1
ATOM 902 O O . HIS A 1 108 ? -3.063 8.397 1.889 1.00 89.94 108 HIS A O 1
ATOM 908 N N . THR A 1 109 ? -2.290 8.437 -0.219 1.00 92.62 109 THR A N 1
ATOM 909 C CA . THR A 1 109 ? -2.345 6.984 -0.368 1.00 92.62 109 THR A CA 1
ATOM 910 C C . THR A 1 109 ? -1.302 6.350 0.540 1.00 92.62 109 THR A C 1
ATOM 912 O O . THR A 1 109 ? -0.126 6.721 0.520 1.00 92.62 109 THR A O 1
ATOM 915 N N . SER A 1 110 ? -1.735 5.358 1.304 1.00 96.12 110 SER A N 1
ATOM 916 C CA . SER A 1 110 ? -0.895 4.611 2.229 1.00 96.12 110 SER A CA 1
ATOM 917 C C . SER A 1 110 ? -1.071 3.115 2.013 1.00 96.12 110 SER A C 1
ATOM 919 O O . SER A 1 110 ? -2.058 2.670 1.429 1.00 96.12 110 SER A O 1
ATOM 921 N N . PHE A 1 111 ? -0.109 2.324 2.471 1.00 97.25 111 PHE A N 1
ATOM 922 C CA . PHE A 1 111 ? -0.144 0.877 2.357 1.00 97.25 111 PHE A CA 1
ATOM 923 C C . PHE A 1 111 ? 0.479 0.177 3.567 1.00 97.25 111 PHE A C 1
ATOM 925 O O . PHE A 1 111 ? 1.431 0.675 4.174 1.00 97.25 111 PHE A O 1
ATOM 932 N N . LEU A 1 112 ? -0.040 -1.010 3.861 1.00 97.19 112 LEU A N 1
ATOM 933 C CA . LEU A 1 112 ? 0.446 -1.943 4.866 1.00 97.19 112 LEU A CA 1
ATOM 934 C C . LEU A 1 112 ? 0.629 -3.322 4.229 1.00 97.19 112 LEU A C 1
ATOM 936 O O . LEU A 1 112 ? -0.276 -3.832 3.578 1.00 97.19 112 LEU A O 1
ATOM 940 N N . SER A 1 113 ? 1.791 -3.932 4.429 1.00 95.12 113 SER A N 1
ATOM 941 C CA . SER A 1 113 ? 2.115 -5.283 3.985 1.00 95.12 113 SER A CA 1
ATOM 942 C C . SER A 1 113 ? 1.957 -6.289 5.121 1.00 95.12 113 SER A C 1
ATOM 944 O O . SER A 1 113 ? 2.466 -6.083 6.229 1.00 95.12 113 SER A O 1
ATOM 946 N N . PHE A 1 114 ? 1.304 -7.408 4.812 1.00 93.19 114 PHE A N 1
ATOM 947 C CA . PHE A 1 114 ? 1.224 -8.588 5.676 1.00 93.19 114 PHE A CA 1
ATOM 948 C C . PHE A 1 114 ? 2.099 -9.744 5.180 1.00 93.19 114 PHE A C 1
ATOM 950 O O . PHE A 1 114 ? 1.994 -10.862 5.681 1.00 93.19 114 PHE A O 1
ATOM 957 N N . ALA A 1 115 ? 2.967 -9.500 4.194 1.00 84.69 115 ALA A N 1
ATOM 958 C CA . ALA A 1 115 ? 3.822 -10.537 3.635 1.00 84.69 115 ALA A CA 1
ATOM 959 C C . ALA A 1 115 ? 4.667 -11.217 4.731 1.00 84.69 115 ALA A C 1
ATOM 961 O O . ALA A 1 115 ? 5.431 -10.562 5.441 1.00 84.69 115 ALA A O 1
ATOM 962 N N . GLY A 1 116 ? 4.539 -12.544 4.838 1.00 81.75 116 GLY A N 1
ATOM 963 C CA . GLY A 1 116 ? 5.284 -13.362 5.799 1.00 81.75 116 GLY A CA 1
ATOM 964 C C . GLY A 1 116 ? 4.711 -13.389 7.220 1.00 81.75 116 GLY A C 1
ATOM 965 O O . GLY A 1 116 ? 5.379 -13.900 8.114 1.00 81.75 116 GLY A O 1
ATOM 966 N N . LEU A 1 117 ? 3.505 -12.858 7.444 1.00 86.00 117 LEU A N 1
ATOM 967 C CA . LEU A 1 117 ? 2.813 -12.955 8.729 1.00 86.00 117 LEU A CA 1
ATOM 968 C C . LEU A 1 117 ? 1.808 -14.101 8.736 1.00 86.00 117 LEU A C 1
ATOM 970 O O . LEU A 1 117 ? 1.115 -14.338 7.751 1.00 86.00 117 LEU A O 1
ATOM 974 N N . SER A 1 118 ? 1.704 -14.771 9.879 1.00 84.56 118 SER A N 1
ATOM 975 C CA . SER A 1 118 ? 0.715 -15.828 10.120 1.00 84.56 118 SER A CA 1
ATOM 976 C C . SER A 1 118 ? -0.011 -15.690 11.458 1.00 84.56 118 SER A C 1
ATOM 978 O O . SER A 1 118 ? -0.981 -16.401 11.686 1.00 84.56 118 SER A O 1
ATOM 980 N N . ASP A 1 119 ? 0.467 -14.819 12.350 1.00 90.81 119 ASP A N 1
ATOM 981 C CA . ASP A 1 119 ? -0.102 -14.613 13.683 1.00 90.81 119 ASP A CA 1
ATOM 982 C C . ASP A 1 119 ? -1.200 -13.528 13.637 1.00 90.81 119 ASP A C 1
ATOM 984 O O . ASP A 1 119 ? -0.878 -12.370 13.337 1.00 90.81 119 ASP A O 1
ATOM 988 N N . PRO A 1 120 ? -2.473 -13.868 13.927 1.00 90.38 120 PRO A N 1
ATOM 989 C CA . PRO A 1 120 ? -3.584 -12.919 13.913 1.00 90.38 120 PRO A CA 1
ATOM 990 C C . PRO A 1 120 ? -3.400 -11.725 14.854 1.00 90.38 120 PRO A C 1
ATOM 992 O O . PRO A 1 120 ? -3.780 -10.614 14.489 1.00 90.38 120 PRO A O 1
ATOM 995 N N . GLU A 1 121 ? -2.779 -11.914 16.022 1.00 91.19 121 GLU A N 1
ATOM 996 C CA . GLU A 1 121 ? -2.567 -10.828 16.991 1.00 91.19 121 GLU A CA 1
ATOM 997 C C . GLU A 1 121 ? -1.572 -9.801 16.447 1.00 91.19 121 GLU A C 1
ATOM 999 O O . GLU A 1 121 ? -1.783 -8.589 16.522 1.00 91.19 121 GLU A O 1
ATOM 1004 N N . VAL A 1 122 ? -0.507 -10.284 15.800 1.00 91.94 122 VAL A N 1
ATOM 1005 C CA . VAL A 1 122 ? 0.462 -9.416 15.121 1.00 91.94 122 VAL A CA 1
ATOM 1006 C C . VAL A 1 122 ? -0.196 -8.701 13.945 1.00 91.94 122 VAL A C 1
ATOM 1008 O O . VAL A 1 122 ? 0.076 -7.525 13.714 1.00 91.94 122 VAL A O 1
ATOM 1011 N N . VAL A 1 123 ? -1.053 -9.381 13.182 1.00 93.62 123 VAL A N 1
ATOM 1012 C CA . VAL A 1 123 ? -1.799 -8.756 12.081 1.00 93.62 123 VAL A CA 1
ATOM 1013 C C . VAL A 1 123 ? -2.699 -7.637 12.609 1.00 93.62 123 VAL A C 1
ATOM 1015 O O . VAL A 1 123 ? -2.655 -6.534 12.061 1.00 93.62 123 VAL A O 1
ATOM 1018 N N . LYS A 1 124 ? -3.439 -7.881 13.696 1.00 93.00 124 LYS A N 1
ATOM 1019 C CA . LYS A 1 124 ? -4.298 -6.886 14.347 1.00 93.00 124 LYS A CA 1
ATOM 1020 C C . LYS A 1 124 ? -3.505 -5.668 14.829 1.00 93.00 124 LYS A C 1
ATOM 1022 O O . LYS A 1 124 ? -3.810 -4.558 14.403 1.00 93.00 124 LYS A O 1
ATOM 1027 N N . GLU A 1 125 ? -2.404 -5.867 15.567 1.00 93.12 125 GLU A N 1
ATOM 1028 C CA . GLU A 1 125 ? -1.523 -4.774 16.031 1.00 93.12 125 GLU A CA 1
ATOM 1029 C C . GLU A 1 125 ? -1.070 -3.873 14.866 1.00 93.12 125 GLU A C 1
ATOM 1031 O O . GLU A 1 125 ? -0.992 -2.641 14.971 1.00 93.12 125 GLU A O 1
ATOM 1036 N N . ARG A 1 126 ? -0.761 -4.485 13.717 1.00 95.19 126 ARG A N 1
ATOM 1037 C CA . ARG A 1 126 ? -0.336 -3.753 12.522 1.00 95.19 126 ARG A CA 1
ATOM 1038 C C . ARG A 1 126 ? -1.474 -2.983 11.871 1.00 95.19 126 ARG A C 1
ATOM 1040 O O . ARG A 1 126 ? -1.231 -1.860 11.423 1.00 95.19 126 ARG A O 1
ATOM 1047 N N . ILE A 1 127 ? -2.671 -3.566 11.806 1.00 95.81 127 ILE A N 1
ATOM 1048 C CA . ILE A 1 127 ? -3.869 -2.884 11.308 1.00 95.81 127 ILE A CA 1
ATOM 1049 C C . ILE A 1 127 ? -4.155 -1.665 12.187 1.00 95.81 127 ILE A C 1
ATOM 1051 O O . ILE A 1 127 ? -4.279 -0.571 11.644 1.00 95.81 127 ILE A O 1
ATOM 1055 N N . ASP A 1 128 ? -4.140 -1.798 13.513 1.00 94.00 128 ASP A N 1
ATOM 1056 C CA . ASP A 1 128 ? -4.401 -0.687 14.439 1.00 94.00 128 ASP A CA 1
ATOM 1057 C C . ASP A 1 128 ? -3.421 0.474 14.229 1.00 94.00 128 ASP A C 1
ATOM 1059 O O . ASP A 1 128 ? -3.802 1.637 14.046 1.00 94.00 128 ASP A O 1
ATOM 1063 N N . ALA A 1 129 ? -2.124 0.165 14.173 1.00 94.62 129 ALA A N 1
ATOM 1064 C CA . ALA A 1 129 ? -1.084 1.146 13.877 1.00 94.62 129 ALA A CA 1
ATOM 1065 C C . ALA A 1 129 ? -1.242 1.793 12.492 1.00 94.62 129 ALA A C 1
ATOM 1067 O O . ALA A 1 129 ? -0.929 2.976 12.314 1.00 94.62 129 ALA A O 1
ATOM 1068 N N . PHE A 1 130 ? -1.732 1.041 11.508 1.00 96.44 130 PHE A N 1
ATOM 1069 C CA . PHE A 1 130 ? -2.012 1.563 10.179 1.00 96.44 130 PHE A CA 1
ATOM 1070 C C . PHE A 1 130 ? -3.253 2.460 10.158 1.00 96.44 130 PHE A C 1
ATOM 1072 O O . PHE A 1 130 ? -3.216 3.514 9.522 1.00 96.44 130 PHE A O 1
ATOM 1079 N N . MET A 1 131 ? -4.300 2.138 10.918 1.00 95.06 131 MET A N 1
ATOM 1080 C CA . MET A 1 131 ? -5.465 3.009 11.105 1.00 95.06 131 MET A CA 1
ATOM 1081 C C . MET A 1 131 ? -5.067 4.344 11.730 1.00 95.06 131 MET A C 1
ATOM 1083 O O . MET A 1 131 ? -5.467 5.401 11.239 1.00 95.06 131 MET A O 1
ATOM 1087 N N . MET A 1 132 ? -4.207 4.320 12.755 1.00 93.50 132 MET A N 1
ATOM 1088 C CA . MET A 1 132 ? -3.640 5.536 13.348 1.0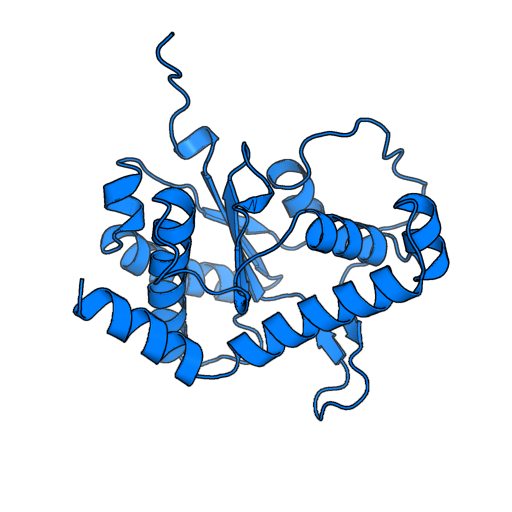0 93.50 132 MET A CA 1
ATOM 1089 C C . MET A 1 132 ? -2.867 6.367 12.325 1.00 93.50 132 MET A C 1
ATOM 1091 O O . MET A 1 132 ? -3.023 7.589 12.265 1.00 93.50 132 MET A O 1
ATOM 1095 N N . HIS A 1 133 ? -2.054 5.715 11.492 1.00 95.25 133 HIS A N 1
ATOM 1096 C CA . HIS A 1 133 ? -1.352 6.392 10.411 1.00 95.25 133 HIS A CA 1
ATOM 1097 C C . HIS A 1 133 ? -2.323 7.050 9.424 1.00 95.25 133 HIS A C 1
ATOM 1099 O O . HIS A 1 133 ? -2.149 8.224 9.100 1.00 95.25 133 HIS A O 1
ATOM 1105 N N . CYS A 1 134 ? -3.350 6.329 8.977 1.00 95.00 134 CYS A N 1
ATOM 1106 C CA . CYS A 1 134 ? -4.346 6.838 8.038 1.00 95.00 134 CYS A CA 1
ATOM 1107 C C . CYS A 1 134 ? -5.110 8.031 8.634 1.00 95.00 134 CYS A C 1
ATOM 1109 O O . CYS A 1 134 ? -5.216 9.075 7.991 1.00 95.00 134 CYS A O 1
ATOM 1111 N N . ALA A 1 135 ? -5.533 7.942 9.901 1.00 93.25 135 ALA A N 1
ATOM 1112 C CA . ALA A 1 135 ? -6.149 9.056 10.624 1.00 93.25 135 ALA A CA 1
ATOM 1113 C C . ALA A 1 135 ? -5.221 10.277 10.669 1.00 93.25 135 ALA A C 1
ATOM 1115 O O . ALA A 1 135 ? -5.644 11.404 10.422 1.00 93.25 135 ALA A O 1
ATOM 1116 N N . ALA A 1 136 ? -3.928 10.059 10.914 1.00 92.75 136 ALA A N 1
ATOM 1117 C CA . ALA A 1 136 ? -2.923 11.112 10.942 1.00 92.75 136 ALA A CA 1
ATOM 1118 C C . ALA A 1 136 ? -2.670 11.737 9.555 1.00 92.75 136 ALA A C 1
ATOM 1120 O O . ALA A 1 136 ? -2.401 12.941 9.448 1.00 92.75 136 ALA A O 1
ATOM 1121 N N . VAL A 1 137 ? -2.754 10.943 8.482 1.00 93.19 137 VAL A N 1
ATOM 1122 C CA . VAL A 1 137 ? -2.686 11.403 7.085 1.00 93.19 137 VAL A CA 1
ATOM 1123 C C . VAL A 1 137 ? -3.869 12.307 6.741 1.00 93.19 137 VAL A C 1
ATOM 1125 O O . VAL A 1 137 ? -3.663 13.385 6.186 1.00 93.19 137 VAL A O 1
ATOM 1128 N N . ILE A 1 138 ? -5.081 11.947 7.151 1.00 90.50 138 ILE A N 1
ATOM 1129 C CA . ILE A 1 138 ? -6.264 12.776 6.898 1.00 90.50 138 ILE A CA 1
ATOM 1130 C C . ILE A 1 138 ? -6.301 14.006 7.811 1.00 90.50 138 ILE A C 1
ATOM 1132 O O . ILE A 1 138 ? -6.467 15.127 7.339 1.00 90.50 138 ILE A O 1
ATOM 1136 N N . GLY A 1 139 ? -6.064 13.825 9.109 1.00 87.62 139 GLY A N 1
ATOM 1137 C CA . GLY A 1 139 ? -6.149 14.876 10.126 1.00 87.62 139 GLY A CA 1
ATOM 1138 C C . GLY A 1 139 ? -4.934 15.806 10.220 1.00 87.62 139 GLY A C 1
ATOM 1139 O O . GLY A 1 139 ? -4.841 16.592 11.157 1.00 87.62 139 GLY A O 1
ATOM 1140 N N . GLY A 1 140 ? -3.953 15.715 9.315 1.00 86.56 140 GLY A N 1
ATOM 1141 C CA . GLY A 1 140 ? -2.792 16.622 9.327 1.00 86.56 140 GLY A CA 1
ATOM 1142 C C . GLY A 1 140 ? -1.747 16.374 10.431 1.00 86.56 140 GLY A C 1
ATOM 1143 O O . GLY A 1 140 ? -0.748 17.094 10.496 1.00 86.56 140 GLY A O 1
ATOM 1144 N N . ASN A 1 141 ? -1.914 15.362 11.289 1.00 87.19 141 ASN A N 1
ATOM 1145 C CA . ASN A 1 141 ? -1.015 15.113 12.420 1.00 87.19 141 ASN A CA 1
ATOM 1146 C C . ASN A 1 141 ? 0.297 14.448 11.972 1.00 87.19 141 ASN A C 1
ATOM 1148 O O . ASN A 1 141 ? 0.359 13.245 11.746 1.00 87.19 141 ASN A O 1
ATOM 1152 N N . LYS A 1 142 ? 1.393 15.208 11.891 1.00 86.62 142 LYS A N 1
ATOM 1153 C CA . LYS A 1 142 ? 2.696 14.670 11.458 1.00 86.62 142 LYS A CA 1
ATOM 1154 C C . LYS A 1 142 ? 3.344 13.697 12.455 1.00 86.62 142 LYS A C 1
ATOM 1156 O O . LYS A 1 142 ? 4.168 12.897 12.025 1.00 86.62 142 LYS A O 1
ATOM 1161 N N . 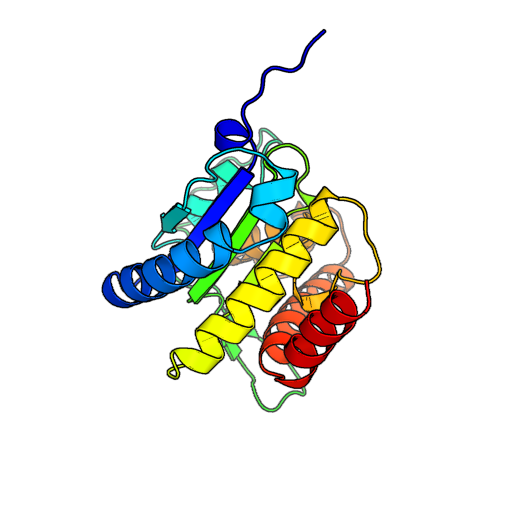LYS A 1 143 ? 2.996 13.733 13.750 1.00 85.81 143 LYS A N 1
ATOM 1162 C CA . LYS A 1 143 ? 3.641 12.897 14.787 1.00 85.81 143 LYS A CA 1
ATOM 1163 C C . LYS A 1 143 ? 3.270 11.417 14.670 1.00 85.81 143 LYS A C 1
ATOM 1165 O O . LYS A 1 143 ? 4.111 10.561 14.917 1.00 85.81 143 LYS A O 1
ATOM 1170 N N . CYS A 1 144 ? 2.038 11.132 14.256 1.00 86.06 144 CYS A N 1
ATOM 1171 C CA . CYS A 1 144 ? 1.524 9.770 14.083 1.00 86.06 144 CYS A CA 1
ATOM 1172 C C . CYS A 1 144 ? 1.645 9.271 12.631 1.00 86.06 144 CYS A C 1
ATOM 1174 O O . CYS A 1 144 ? 1.114 8.219 12.282 1.00 86.06 144 CYS A O 1
ATOM 1176 N N . ARG A 1 145 ? 2.346 10.008 11.754 1.00 90.44 145 ARG A N 1
ATOM 1177 C CA . ARG A 1 145 ? 2.632 9.562 10.384 1.00 90.44 145 ARG A CA 1
ATOM 1178 C C . ARG A 1 145 ? 3.942 8.781 10.334 1.00 90.44 145 ARG A C 1
ATOM 1180 O O . ARG A 1 145 ? 4.927 9.162 10.957 1.00 90.44 145 ARG A O 1
ATOM 1187 N N . SER A 1 146 ? 3.977 7.728 9.521 1.00 92.88 146 SER A N 1
ATOM 1188 C CA . SER A 1 146 ? 5.200 6.998 9.202 1.00 92.88 146 SER A CA 1
ATOM 1189 C C . SER A 1 146 ? 5.445 7.042 7.703 1.00 92.88 146 SER A C 1
ATOM 1191 O O . SER A 1 146 ? 4.553 6.719 6.922 1.00 92.88 146 SER A O 1
ATOM 1193 N N . SER A 1 147 ? 6.665 7.392 7.296 1.00 92.50 147 SER A N 1
ATOM 1194 C CA . SER A 1 147 ? 7.074 7.327 5.891 1.00 92.50 147 SER A CA 1
ATOM 1195 C C . SER A 1 147 ? 7.046 5.903 5.344 1.00 92.50 147 SER A C 1
ATOM 1197 O O . SER A 1 147 ? 6.842 5.733 4.146 1.00 92.50 147 SER A O 1
ATOM 1199 N N . SER A 1 148 ? 7.205 4.890 6.203 1.00 94.44 148 SER A N 1
ATOM 1200 C CA . SER A 1 148 ? 7.161 3.483 5.801 1.00 94.44 148 SER A CA 1
ATOM 1201 C C . SER A 1 148 ? 5.784 3.057 5.293 1.00 94.44 148 SER A C 1
ATOM 1203 O O . SER A 1 148 ? 5.719 2.103 4.534 1.00 94.44 148 SER A O 1
ATOM 1205 N N . PHE A 1 149 ? 4.708 3.764 5.654 1.00 96.12 149 PHE A N 1
ATOM 1206 C CA . PHE A 1 149 ? 3.349 3.470 5.187 1.00 96.12 149 PHE A CA 1
ATOM 1207 C C . PHE A 1 149 ? 2.897 4.325 4.003 1.00 96.12 149 PHE A C 1
ATOM 1209 O O . PHE A 1 149 ? 1.917 3.976 3.363 1.00 96.12 149 PHE A O 1
ATOM 1216 N N . LEU A 1 150 ? 3.572 5.431 3.684 1.00 94.56 150 LEU A N 1
ATOM 1217 C CA . LEU A 1 150 ? 3.158 6.280 2.563 1.00 94.56 150 LEU A CA 1
ATOM 1218 C C . LEU A 1 150 ? 3.409 5.574 1.227 1.00 94.56 150 LEU A C 1
ATOM 1220 O O . LEU A 1 150 ? 4.486 5.009 1.031 1.00 94.56 150 LEU A O 1
ATOM 1224 N N . PHE A 1 151 ? 2.470 5.684 0.290 1.00 93.06 151 PHE A N 1
ATOM 1225 C CA . PHE A 1 151 ? 2.609 5.212 -1.086 1.00 93.06 151 PHE A CA 1
ATOM 1226 C C . PHE A 1 151 ? 2.490 6.386 -2.054 1.00 93.06 151 PHE A C 1
ATOM 1228 O O . PHE A 1 151 ? 1.411 6.725 -2.537 1.00 93.06 151 PHE A O 1
ATOM 1235 N N . THR A 1 152 ? 3.611 7.044 -2.314 1.00 89.19 152 THR A N 1
ATOM 1236 C CA . THR A 1 152 ? 3.626 8.286 -3.093 1.00 89.19 152 THR A CA 1
ATOM 1237 C C . THR A 1 152 ? 3.168 8.051 -4.529 1.00 89.19 152 THR A C 1
ATOM 1239 O O . THR A 1 152 ? 3.348 6.961 -5.076 1.00 89.19 152 THR A O 1
ATOM 1242 N N . LEU A 1 153 ? 2.651 9.093 -5.186 1.00 86.56 153 LEU A N 1
ATOM 1243 C CA . LEU A 1 153 ? 2.248 9.014 -6.594 1.00 86.56 153 LEU A CA 1
ATOM 1244 C C . LEU A 1 153 ? 3.370 8.464 -7.491 1.00 86.56 153 LEU A C 1
ATOM 1246 O O . LEU A 1 153 ? 3.125 7.663 -8.391 1.00 86.56 153 LEU A O 1
ATOM 1250 N N . ARG A 1 154 ? 4.622 8.849 -7.219 1.00 87.00 154 ARG A N 1
ATOM 1251 C CA . ARG A 1 154 ? 5.779 8.365 -7.979 1.00 87.00 154 ARG A CA 1
ATOM 1252 C C . ARG A 1 154 ? 6.004 6.866 -7.795 1.00 87.00 154 ARG A C 1
ATOM 1254 O O . ARG A 1 154 ? 6.287 6.171 -8.766 1.00 87.00 154 ARG A O 1
ATOM 1261 N N . GLU A 1 155 ? 5.878 6.363 -6.571 1.00 89.75 155 GLU A N 1
ATOM 1262 C CA . GLU A 1 155 ? 5.991 4.929 -6.294 1.00 89.75 155 GLU A CA 1
ATOM 1263 C C . GLU A 1 155 ? 4.858 4.151 -6.973 1.00 89.75 155 GLU A C 1
ATOM 1265 O O . GLU A 1 155 ? 5.120 3.118 -7.584 1.00 89.75 155 GLU A O 1
ATOM 1270 N N . GLN A 1 156 ? 3.631 4.680 -6.958 1.00 88.81 156 GLN A N 1
ATOM 1271 C CA . GLN A 1 156 ? 2.491 4.091 -7.668 1.00 88.81 156 GLN A CA 1
ATOM 1272 C C . GLN A 1 156 ? 2.747 3.990 -9.180 1.00 88.81 156 GLN A C 1
ATOM 1274 O O . GLN A 1 156 ? 2.547 2.932 -9.776 1.00 88.81 156 GLN A O 1
ATOM 1279 N N . GLN A 1 157 ? 3.254 5.062 -9.800 1.00 87.25 157 GLN A N 1
ATOM 1280 C CA . GLN A 1 157 ? 3.621 5.084 -11.222 1.00 87.25 157 GLN A CA 1
ATOM 1281 C C . GLN A 1 157 ? 4.710 4.055 -11.554 1.00 87.25 157 GLN A C 1
ATOM 1283 O O . GLN A 1 157 ? 4.624 3.346 -12.554 1.00 87.25 157 GLN A O 1
ATOM 1288 N N . ILE A 1 158 ? 5.733 3.936 -10.705 1.00 88.12 158 ILE A N 1
ATOM 1289 C CA . ILE A 1 158 ? 6.807 2.958 -10.904 1.00 88.12 158 ILE A CA 1
ATOM 1290 C C . ILE A 1 158 ? 6.265 1.532 -10.822 1.00 88.12 158 ILE A C 1
ATOM 1292 O O . ILE A 1 158 ? 6.594 0.716 -11.679 1.00 88.12 158 ILE A O 1
ATOM 1296 N N . ILE A 1 159 ? 5.426 1.225 -9.829 1.00 88.88 159 ILE A N 1
ATOM 1297 C CA . ILE A 1 159 ? 4.809 -0.101 -9.688 1.00 88.88 159 ILE A CA 1
ATOM 1298 C C . ILE A 1 159 ? 3.941 -0.431 -10.900 1.00 88.88 159 ILE A C 1
ATOM 1300 O O . ILE A 1 159 ? 4.028 -1.539 -11.430 1.00 88.88 159 ILE A O 1
ATOM 1304 N N . PHE A 1 160 ? 3.181 0.541 -11.401 1.00 87.38 160 PHE A N 1
ATOM 1305 C CA . PHE A 1 160 ? 2.418 0.385 -12.632 1.00 87.38 160 PHE A CA 1
ATOM 1306 C C . PHE A 1 160 ? 3.303 0.042 -13.839 1.00 87.38 160 PHE A C 1
ATOM 1308 O O . PHE A 1 160 ? 3.011 -0.905 -14.565 1.00 87.38 160 PHE A O 1
ATOM 1315 N N . HIS A 1 161 ? 4.412 0.747 -14.050 1.00 87.00 161 HIS A N 1
ATOM 1316 C CA . HIS A 1 161 ? 5.281 0.437 -15.185 1.00 87.00 161 HIS A CA 1
ATOM 1317 C C . HIS A 1 161 ? 6.043 -0.882 -15.030 1.00 87.00 161 HIS A C 1
ATOM 1319 O O . HIS A 1 161 ? 6.289 -1.575 -16.018 1.00 87.00 161 HIS A O 1
ATOM 1325 N N . LEU A 1 162 ? 6.375 -1.271 -13.796 1.00 87.31 162 LEU A N 1
ATOM 1326 C CA . LEU A 1 162 ? 6.901 -2.608 -13.519 1.00 87.31 162 LEU A CA 1
ATOM 1327 C C . LEU A 1 162 ? 5.876 -3.690 -13.889 1.00 87.31 162 LEU A C 1
ATOM 1329 O O . LEU A 1 162 ? 6.260 -4.694 -14.481 1.00 87.31 162 LEU A O 1
ATOM 1333 N N . LEU A 1 163 ? 4.584 -3.461 -13.623 1.00 86.31 163 LEU A N 1
ATOM 1334 C CA . LEU A 1 163 ? 3.496 -4.350 -14.050 1.00 86.31 163 LEU A CA 1
ATOM 1335 C C . LEU A 1 163 ? 3.402 -4.463 -15.583 1.00 86.31 163 LEU A C 1
ATOM 1337 O O . LEU A 1 163 ? 3.011 -5.501 -16.102 1.00 86.31 163 LEU A O 1
ATOM 1341 N N . GLN A 1 164 ? 3.788 -3.426 -16.328 1.00 84.25 164 GLN A N 1
ATOM 1342 C CA . GLN A 1 164 ? 3.856 -3.450 -17.798 1.00 84.25 164 GLN A CA 1
ATOM 1343 C C . GLN A 1 164 ? 5.121 -4.138 -18.351 1.00 84.25 164 GLN A C 1
ATOM 1345 O O . GLN A 1 164 ? 5.389 -4.061 -19.556 1.00 84.25 164 GLN A O 1
ATOM 1350 N N . GLY A 1 165 ? 5.943 -4.742 -17.487 1.00 84.81 165 GLY A N 1
ATOM 1351 C CA . GLY A 1 165 ? 7.209 -5.369 -17.869 1.00 84.81 165 GLY A CA 1
ATOM 1352 C C . GLY A 1 165 ? 8.271 -4.369 -18.341 1.00 84.81 165 GLY A C 1
ATOM 1353 O O . GLY A 1 165 ? 9.197 -4.749 -19.055 1.00 84.81 165 GLY A O 1
ATOM 1354 N N . MET A 1 166 ? 8.140 -3.080 -18.000 1.00 87.50 166 MET A N 1
ATOM 1355 C CA . MET A 1 166 ? 9.103 -2.060 -18.421 1.00 87.50 166 MET A CA 1
ATOM 1356 C C . MET A 1 166 ? 10.413 -2.176 -17.632 1.00 87.50 166 MET A C 1
ATOM 1358 O O . MET A 1 166 ? 10.442 -2.298 -16.405 1.00 87.50 166 MET A O 1
ATOM 1362 N N . SER A 1 167 ? 11.527 -2.082 -18.350 1.00 88.94 167 SER A N 1
ATOM 1363 C CA . SER A 1 167 ? 12.866 -1.936 -17.788 1.00 88.94 167 SER A CA 1
ATOM 1364 C C . SER A 1 167 ? 13.058 -0.559 -17.144 1.00 88.94 167 SER A C 1
ATOM 1366 O O . SER A 1 167 ? 12.364 0.402 -17.462 1.00 88.94 167 SER A O 1
ATOM 1368 N N . VAL A 1 168 ? 14.063 -0.416 -16.273 1.00 90.81 168 VAL A N 1
ATOM 1369 C CA . VAL A 1 168 ? 14.352 0.866 -15.597 1.00 90.81 168 VAL A CA 1
ATOM 1370 C C . VAL A 1 168 ? 14.567 2.019 -16.582 1.00 90.81 168 VAL A C 1
ATOM 1372 O O . VAL A 1 168 ? 14.087 3.118 -16.323 1.00 90.81 168 VAL A O 1
ATOM 1375 N N . LYS A 1 169 ? 15.232 1.758 -17.713 1.00 92.38 169 LYS A N 1
ATOM 1376 C CA . LYS A 1 169 ? 15.458 2.750 -18.772 1.00 92.38 169 LYS A CA 1
ATOM 1377 C C . LYS A 1 169 ? 14.149 3.198 -19.416 1.00 92.38 169 LYS A C 1
ATOM 1379 O O . LYS A 1 169 ? 13.936 4.387 -19.610 1.00 92.38 169 LYS A O 1
ATOM 1384 N N . GLU A 1 170 ? 13.258 2.254 -19.720 1.00 92.00 170 GLU A N 1
ATOM 1385 C CA . GLU A 1 170 ? 11.941 2.571 -20.283 1.00 92.00 170 GLU A CA 1
ATOM 1386 C C . GLU A 1 170 ? 11.096 3.380 -19.292 1.00 92.00 170 GLU A C 1
ATOM 1388 O O . GLU A 1 170 ? 10.478 4.362 -19.687 1.00 92.00 170 GLU A O 1
ATOM 1393 N N . ILE A 1 171 ? 11.113 3.016 -18.004 1.00 90.50 171 ILE A N 1
ATOM 1394 C CA . ILE A 1 171 ? 10.411 3.759 -16.946 1.00 90.50 171 ILE A CA 1
ATOM 1395 C C . ILE A 1 171 ? 10.961 5.181 -16.822 1.00 90.50 171 ILE A C 1
ATOM 1397 O O . ILE A 1 171 ? 10.194 6.131 -16.708 1.00 90.50 171 ILE A O 1
ATOM 1401 N N . ALA A 1 172 ? 12.286 5.335 -16.830 1.00 92.25 172 ALA A N 1
ATOM 1402 C CA . ALA A 1 172 ? 12.943 6.632 -16.722 1.00 92.25 172 ALA A CA 1
ATOM 1403 C C . ALA A 1 172 ? 12.548 7.564 -17.877 1.00 92.25 172 ALA A C 1
ATOM 1405 O O . ALA A 1 172 ? 12.202 8.719 -17.635 1.00 92.25 172 ALA A O 1
ATOM 1406 N N . LEU A 1 173 ? 12.521 7.036 -19.105 1.00 91.94 173 LEU A N 1
ATOM 1407 C CA . LEU A 1 173 ? 12.061 7.759 -20.290 1.00 91.94 173 LEU A CA 1
ATOM 1408 C C . LEU A 1 173 ? 10.583 8.153 -20.183 1.00 91.94 173 LEU A C 1
ATOM 1410 O O . LEU A 1 173 ? 10.252 9.318 -20.376 1.00 91.94 173 LEU A O 1
ATOM 1414 N N . GLU A 1 174 ? 9.709 7.208 -19.830 1.00 88.50 174 GLU A N 1
ATOM 1415 C CA . GLU A 1 174 ? 8.260 7.438 -19.728 1.00 88.50 174 GLU A CA 1
ATOM 1416 C C . GLU A 1 174 ? 7.914 8.473 -18.647 1.00 88.50 174 GLU A C 1
ATOM 1418 O O . GLU A 1 174 ? 7.031 9.308 -18.817 1.00 88.50 174 GLU A O 1
ATOM 1423 N N . LEU A 1 175 ? 8.654 8.455 -17.538 1.00 88.12 175 LEU A N 1
ATOM 1424 C CA . LEU A 1 175 ? 8.467 9.375 -16.422 1.00 88.12 175 LEU A CA 1
ATOM 1425 C C . LEU A 1 175 ? 9.262 10.683 -16.552 1.00 88.12 175 LEU A C 1
ATOM 1427 O O . LEU A 1 175 ? 9.151 11.524 -15.655 1.00 88.12 175 LEU A O 1
ATOM 1431 N N . ASN A 1 176 ? 10.046 10.846 -17.626 1.00 90.88 176 ASN A N 1
ATOM 1432 C CA . ASN A 1 176 ? 10.977 11.951 -17.875 1.00 90.88 176 ASN A CA 1
ATOM 1433 C C . ASN A 1 176 ? 11.917 12.240 -16.687 1.00 90.88 176 ASN A C 1
ATOM 1435 O O . ASN A 1 176 ? 11.988 13.352 -16.158 1.00 90.88 176 ASN A O 1
ATOM 1439 N N . VAL A 1 177 ? 12.615 11.207 -16.218 1.00 92.25 177 VAL A N 1
ATOM 1440 C CA . VAL A 1 177 ? 13.548 11.267 -15.084 1.00 92.25 177 VAL A CA 1
ATOM 1441 C C . VAL A 1 177 ? 14.819 10.470 -15.372 1.00 92.25 177 VAL A C 1
ATOM 1443 O O . VAL A 1 177 ? 14.913 9.752 -16.358 1.00 92.25 177 VAL A O 1
ATOM 1446 N N . SER A 1 178 ? 15.820 10.567 -14.494 1.00 94.44 178 SER A N 1
ATOM 1447 C CA . SER A 1 178 ? 17.029 9.741 -14.609 1.00 94.44 178 SER A CA 1
ATOM 1448 C C . SER A 1 178 ? 16.802 8.295 -14.151 1.00 94.44 178 SER A C 1
ATOM 1450 O O . SER A 1 178 ? 16.096 8.052 -13.168 1.00 94.44 178 SER A O 1
ATOM 1452 N N . ASP A 1 179 ? 17.514 7.342 -14.759 1.00 93.38 179 ASP A N 1
ATOM 1453 C CA . ASP A 1 179 ? 17.587 5.944 -14.301 1.00 93.38 179 ASP A CA 1
ATOM 1454 C C . ASP A 1 179 ? 17.926 5.848 -12.807 1.00 93.38 179 ASP A C 1
ATOM 1456 O O . ASP A 1 179 ? 17.353 5.046 -12.069 1.00 93.38 179 ASP A O 1
ATOM 1460 N N . LYS A 1 180 ? 18.852 6.702 -12.341 1.00 93.44 180 LYS A N 1
ATOM 1461 C CA . LYS A 1 180 ? 19.282 6.761 -10.937 1.00 93.44 180 LYS A CA 1
ATOM 1462 C C . LYS A 1 180 ? 18.113 7.066 -10.004 1.00 93.44 180 LYS A C 1
ATOM 1464 O O . LYS A 1 180 ? 18.042 6.482 -8.923 1.00 93.44 180 LYS A O 1
ATOM 1469 N N . LEU A 1 181 ? 17.201 7.950 -10.413 1.00 91.31 181 LEU A N 1
ATOM 1470 C CA . LEU A 1 181 ? 15.999 8.242 -9.640 1.00 91.31 181 LEU A CA 1
ATOM 1471 C C . LEU A 1 181 ? 15.094 7.011 -9.566 1.00 91.31 181 LEU A C 1
ATOM 1473 O O . LEU A 1 181 ? 14.685 6.636 -8.474 1.00 91.31 181 LEU A O 1
ATOM 1477 N N . VAL A 1 182 ? 14.843 6.338 -10.690 1.00 91.31 182 VAL A N 1
ATOM 1478 C CA . VAL A 1 182 ? 13.993 5.136 -10.720 1.00 91.31 182 VAL A CA 1
ATOM 1479 C C . VAL A 1 182 ? 14.569 4.026 -9.836 1.00 91.31 182 VAL A C 1
ATOM 1481 O O . VAL A 1 182 ? 13.835 3.421 -9.056 1.00 91.31 182 VAL A O 1
ATOM 1484 N N . TYR A 1 183 ? 15.885 3.783 -9.885 1.00 90.81 183 TYR A N 1
ATOM 1485 C CA . TYR A 1 183 ? 16.540 2.838 -8.973 1.00 90.81 183 TYR A CA 1
ATOM 1486 C C . TYR A 1 183 ? 16.366 3.232 -7.506 1.00 90.81 183 TYR A C 1
ATOM 1488 O O . TYR A 1 183 ? 16.073 2.370 -6.676 1.00 90.81 183 TYR A O 1
ATOM 1496 N N . ARG A 1 184 ? 16.524 4.522 -7.188 1.00 90.50 184 ARG A N 1
ATOM 1497 C CA . ARG A 1 184 ? 16.351 5.034 -5.827 1.00 90.50 184 ARG A CA 1
ATOM 1498 C C . ARG A 1 184 ? 14.925 4.832 -5.329 1.00 90.50 184 ARG A C 1
ATOM 1500 O O . ARG A 1 184 ? 14.758 4.344 -4.224 1.00 90.50 184 ARG A O 1
ATOM 1507 N N . GLU A 1 185 ? 13.913 5.166 -6.122 1.00 90.50 185 GLU A N 1
ATOM 1508 C CA . GLU A 1 185 ? 12.513 5.022 -5.708 1.00 90.50 185 GLU A CA 1
ATOM 1509 C C . GLU A 1 185 ? 12.107 3.546 -5.555 1.00 90.50 185 GLU A C 1
ATOM 1511 O O . GLU A 1 185 ? 11.458 3.183 -4.576 1.00 90.50 185 GLU A O 1
ATOM 1516 N N . ARG A 1 186 ? 12.569 2.654 -6.447 1.00 89.88 186 ARG A N 1
ATOM 1517 C CA . ARG A 1 186 ? 12.384 1.197 -6.278 1.00 89.88 186 ARG A CA 1
ATOM 1518 C C . ARG A 1 186 ? 13.007 0.692 -4.978 1.00 89.88 186 ARG A C 1
ATOM 1520 O O . ARG A 1 186 ? 12.408 -0.125 -4.283 1.00 89.88 186 ARG A O 1
ATOM 1527 N N . TRP A 1 187 ? 14.207 1.176 -4.663 1.00 89.12 187 TRP A N 1
ATOM 1528 C CA . TRP A 1 187 ? 14.892 0.860 -3.416 1.00 89.12 187 TRP A CA 1
ATOM 1529 C C . TRP A 1 187 ? 14.139 1.398 -2.198 1.00 89.12 187 TRP A C 1
ATOM 1531 O O . TRP A 1 187 ? 13.937 0.661 -1.239 1.00 89.12 187 TRP A O 1
ATOM 1541 N N . THR A 1 188 ? 13.676 2.649 -2.245 1.00 90.94 188 THR A N 1
ATOM 1542 C CA . THR A 1 188 ? 12.856 3.256 -1.191 1.00 90.94 188 THR A CA 1
ATOM 1543 C C . THR A 1 188 ? 11.625 2.404 -0.909 1.00 90.94 188 THR A C 1
ATOM 1545 O O . THR A 1 188 ? 11.392 2.052 0.243 1.00 90.94 188 THR A O 1
ATOM 1548 N N . LEU A 1 189 ? 10.885 1.998 -1.943 1.00 90.88 189 LEU A N 1
ATOM 1549 C CA . LEU A 1 189 ? 9.698 1.163 -1.779 1.00 90.88 189 LEU A CA 1
ATOM 1550 C C . LEU A 1 189 ? 10.025 -0.208 -1.169 1.00 90.88 189 LEU A C 1
ATOM 1552 O O . LEU A 1 189 ? 9.326 -0.668 -0.268 1.00 90.88 189 LEU A O 1
ATOM 1556 N N . ALA A 1 190 ? 11.113 -0.844 -1.610 1.00 90.44 190 ALA A N 1
ATOM 1557 C CA . ALA A 1 190 ? 11.577 -2.091 -1.012 1.00 90.44 190 ALA A CA 1
ATOM 1558 C C . ALA A 1 190 ? 11.936 -1.923 0.472 1.00 90.44 190 ALA A C 1
ATOM 1560 O O . ALA A 1 190 ? 11.539 -2.745 1.296 1.00 90.44 190 ALA A O 1
ATOM 1561 N N . ARG A 1 191 ? 12.618 -0.831 0.839 1.00 90.38 191 ARG A N 1
ATOM 1562 C CA . ARG A 1 191 ? 12.905 -0.524 2.245 1.00 90.38 191 ARG A CA 1
ATOM 1563 C C . ARG A 1 191 ? 11.641 -0.314 3.060 1.00 90.38 191 ARG A C 1
ATOM 1565 O O . ARG A 1 191 ? 11.588 -0.798 4.178 1.00 90.38 191 ARG A O 1
ATOM 1572 N N . LYS A 1 192 ? 10.611 0.340 2.512 1.00 93.56 192 LYS A N 1
ATOM 1573 C CA . LYS A 1 192 ? 9.325 0.496 3.209 1.00 93.56 192 LYS A CA 1
ATOM 1574 C C . LYS A 1 192 ? 8.717 -0.859 3.574 1.00 93.56 192 LYS A C 1
ATOM 1576 O O . LYS A 1 192 ? 8.271 -1.025 4.702 1.00 93.56 192 LYS A O 1
ATOM 1581 N N . LEU A 1 193 ? 8.759 -1.839 2.668 1.00 91.62 193 LEU A N 1
ATOM 1582 C CA . LEU A 1 193 ? 8.306 -3.206 2.956 1.00 91.62 193 LEU A CA 1
ATOM 1583 C C . LEU A 1 193 ? 9.140 -3.877 4.055 1.00 91.62 193 LEU A C 1
ATOM 1585 O O . LEU A 1 193 ? 8.573 -4.513 4.937 1.00 91.62 193 LEU A O 1
ATOM 1589 N N . ILE A 1 194 ? 10.467 -3.721 4.019 1.00 89.50 194 ILE A N 1
ATOM 1590 C CA . ILE A 1 194 ? 11.378 -4.275 5.037 1.00 89.50 194 ILE A CA 1
ATOM 1591 C C . ILE A 1 194 ? 11.129 -3.618 6.400 1.00 89.50 194 ILE A C 1
ATOM 1593 O O . ILE A 1 194 ? 11.000 -4.306 7.408 1.00 89.50 194 ILE A O 1
ATOM 1597 N N . ASP A 1 195 ? 10.993 -2.294 6.445 1.00 90.31 195 ASP A N 1
ATOM 1598 C CA . ASP A 1 195 ? 10.719 -1.543 7.673 1.00 90.31 195 ASP A CA 1
ATOM 1599 C C . ASP A 1 195 ? 9.398 -1.975 8.311 1.00 90.31 195 ASP A C 1
ATOM 1601 O O . ASP A 1 195 ? 9.294 -2.072 9.533 1.00 90.31 195 ASP A O 1
ATOM 1605 N N . GLN A 1 196 ? 8.391 -2.275 7.488 1.00 92.38 196 GLN A N 1
ATOM 1606 C CA . GLN A 1 196 ? 7.120 -2.820 7.951 1.00 92.38 196 GLN A CA 1
ATOM 1607 C C . GLN A 1 196 ? 7.257 -4.242 8.516 1.00 92.38 196 GLN A C 1
ATOM 1609 O O . GLN A 1 196 ? 6.371 -4.710 9.212 1.00 92.38 196 GLN A O 1
ATOM 1614 N N . GLN A 1 197 ? 8.358 -4.965 8.328 1.00 86.88 197 GLN A N 1
ATOM 1615 C CA . GLN A 1 197 ? 8.569 -6.225 9.055 1.00 86.88 197 GLN A CA 1
ATOM 1616 C C . GLN A 1 197 ? 8.988 -5.987 10.518 1.00 86.88 197 GLN A C 1
ATOM 1618 O O . GLN A 1 197 ? 8.862 -6.887 11.348 1.00 86.88 197 GLN A O 1
ATOM 1623 N N . ASN A 1 198 ? 9.423 -4.774 10.872 1.00 84.88 198 ASN A N 1
ATOM 1624 C CA . ASN A 1 198 ? 9.959 -4.452 12.191 1.00 84.88 198 ASN A CA 1
ATOM 1625 C C . ASN A 1 198 ? 8.863 -4.103 13.215 1.00 84.88 198 ASN A C 1
ATOM 1627 O O . ASN A 1 198 ? 8.202 -3.069 13.120 1.00 84.88 198 ASN A O 1
ATOM 1631 N N . CYS A 1 199 ? 8.750 -4.900 14.282 1.00 80.62 199 CYS A N 1
ATOM 1632 C CA . CYS A 1 199 ? 7.775 -4.689 15.360 1.00 80.62 199 CYS A CA 1
ATOM 1633 C C . CYS A 1 199 ? 7.902 -3.324 16.072 1.00 80.62 199 CYS A C 1
ATOM 1635 O O . CYS A 1 199 ? 6.919 -2.789 16.584 1.00 80.62 199 CYS A O 1
ATOM 1637 N N . ARG A 1 200 ? 9.095 -2.708 16.091 1.00 85.56 200 ARG A N 1
ATOM 1638 C CA . ARG A 1 200 ? 9.323 -1.413 16.761 1.00 85.56 200 ARG A CA 1
ATOM 1639 C C . ARG A 1 200 ? 8.563 -0.267 16.098 1.00 85.56 200 ARG A C 1
ATOM 1641 O O . ARG A 1 200 ? 8.209 0.691 16.785 1.00 85.56 200 ARG A O 1
ATOM 1648 N N . LEU A 1 201 ? 8.319 -0.354 14.788 1.00 86.38 201 LEU A N 1
ATOM 1649 C CA . LEU A 1 201 ? 7.558 0.649 14.046 1.00 86.38 201 LEU A CA 1
ATOM 1650 C C . LEU A 1 201 ? 6.143 0.797 14.625 1.00 86.38 201 LEU A C 1
ATOM 1652 O O . LEU A 1 201 ? 5.700 1.916 14.891 1.00 86.38 201 LEU A O 1
ATOM 1656 N N . TYR A 1 202 ? 5.484 -0.336 14.857 1.00 88.88 202 TYR A N 1
ATOM 1657 C CA . TYR A 1 202 ? 4.098 -0.430 15.311 1.00 88.88 202 TYR A CA 1
ATOM 1658 C C . TYR A 1 202 ? 3.956 0.016 16.766 1.00 88.88 202 TYR A C 1
ATOM 1660 O O . TYR A 1 202 ? 3.227 0.967 17.051 1.00 88.88 202 TYR A O 1
ATOM 1668 N N . LYS A 1 203 ? 4.793 -0.531 17.660 1.00 84.81 203 LYS A N 1
ATOM 1669 C CA . LYS A 1 203 ? 4.855 -0.121 19.074 1.00 84.81 203 LYS A CA 1
ATOM 1670 C C . LYS A 1 203 ? 5.075 1.379 19.251 1.00 84.81 203 LYS A C 1
ATOM 1672 O O . LYS A 1 203 ? 4.480 1.995 20.133 1.00 84.81 203 LYS A O 1
ATOM 1677 N N . ARG A 1 204 ? 5.925 1.991 18.415 1.00 85.31 204 ARG A N 1
ATOM 1678 C CA . ARG A 1 204 ? 6.164 3.441 18.447 1.00 85.31 204 ARG A CA 1
ATOM 1679 C C . ARG A 1 204 ? 4.894 4.226 18.120 1.00 85.31 204 ARG A C 1
ATOM 1681 O O . ARG A 1 204 ? 4.604 5.188 18.821 1.00 85.31 204 ARG A O 1
ATOM 1688 N N . LEU A 1 205 ? 4.170 3.849 17.068 1.00 82.31 205 LEU A N 1
ATOM 1689 C CA . LEU A 1 205 ? 2.967 4.567 16.636 1.00 82.31 205 LEU A CA 1
ATOM 1690 C C . LEU A 1 205 ? 1.834 4.441 17.656 1.00 82.31 205 LEU A C 1
ATOM 1692 O O . LEU A 1 205 ? 1.249 5.458 18.023 1.00 82.31 205 LEU A O 1
ATOM 1696 N N . ILE A 1 206 ? 1.618 3.234 18.185 1.00 82.12 206 ILE A N 1
ATOM 1697 C CA . ILE A 1 206 ? 0.647 2.976 19.258 1.00 82.12 206 ILE A CA 1
ATOM 1698 C C . ILE A 1 206 ? 0.975 3.829 20.492 1.00 82.12 206 ILE A C 1
ATOM 1700 O O . ILE A 1 206 ? 0.111 4.518 21.032 1.00 82.12 206 ILE A O 1
ATOM 1704 N N . LYS A 1 207 ? 2.250 3.861 20.907 1.00 81.06 207 LYS A N 1
ATOM 1705 C CA . LYS A 1 207 ? 2.683 4.633 22.079 1.00 81.06 207 LYS A CA 1
ATOM 1706 C C . LYS A 1 207 ? 2.492 6.142 21.912 1.00 81.06 207 LYS A C 1
ATOM 1708 O O . LYS A 1 207 ? 2.099 6.795 22.870 1.00 81.06 207 LYS A O 1
ATOM 1713 N N . ILE A 1 208 ? 2.787 6.700 20.735 1.00 76.31 208 ILE A N 1
ATOM 1714 C CA . ILE A 1 208 ? 2.595 8.139 20.481 1.00 76.31 208 ILE A CA 1
ATOM 1715 C C . ILE A 1 208 ? 1.118 8.506 20.643 1.00 76.31 208 ILE A C 1
ATOM 1717 O O . ILE A 1 208 ? 0.817 9.530 21.252 1.00 76.31 208 ILE A O 1
ATOM 1721 N N . ASN A 1 209 ? 0.209 7.662 20.153 1.00 69.38 209 ASN A N 1
ATOM 1722 C CA . ASN A 1 209 ? -1.224 7.906 20.270 1.00 69.38 209 ASN A CA 1
ATOM 1723 C C . ASN A 1 209 ? -1.717 7.867 21.722 1.00 69.38 209 ASN A C 1
ATOM 1725 O O . ASN A 1 209 ? -2.488 8.726 22.112 1.00 69.38 209 ASN A O 1
ATOM 1729 N N . ALA A 1 210 ? -1.209 6.947 22.547 1.00 63.19 210 ALA A N 1
ATOM 1730 C CA . ALA A 1 210 ? -1.555 6.884 23.972 1.00 63.19 210 ALA A CA 1
ATOM 1731 C C . ALA A 1 210 ? -1.103 8.114 24.792 1.00 63.19 210 ALA A C 1
ATOM 1733 O O . ALA A 1 210 ? -1.475 8.251 25.953 1.00 63.19 210 ALA A O 1
ATOM 1734 N N . THR A 1 211 ? -0.257 8.978 24.221 1.00 60.97 211 THR A N 1
ATOM 1735 C CA . THR A 1 211 ? 0.255 10.198 24.873 1.00 60.97 211 THR A CA 1
ATOM 1736 C C . THR A 1 211 ? -0.369 11.495 24.348 1.00 60.97 211 THR A C 1
ATOM 1738 O O . THR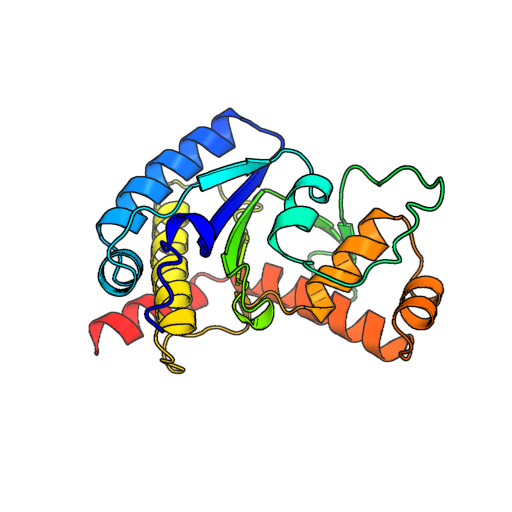 A 1 211 ? 0.065 12.573 24.758 1.00 60.97 211 THR A O 1
ATOM 1741 N N . LEU A 1 212 ? -1.326 11.398 23.420 1.00 55.69 212 LEU A N 1
ATOM 1742 C CA . LEU A 1 212 ? -2.088 12.515 22.851 1.00 55.69 212 LEU A CA 1
ATOM 1743 C C . LEU A 1 212 ? -3.500 12.544 23.437 1.00 55.69 212 LEU A C 1
ATOM 1745 O O . LEU A 1 212 ? -4.001 13.677 23.602 1.00 55.69 212 LEU A O 1
#

Sequence (212 aa):
MLNFNPSSLRFKFIYLTKNIYDGIAIHTLFEEALNESGLKTVLQEDIPFHLIDKYSNFIPFSLRFNATYQQRSRVLENDIILSVKGEEIKRLSFNHILFFVDMYNPDHTSFLSFAGLSDPEVVKERIDAFMMHCAAVIGGNKKCRSSSFLFTLREQQIIFHLLQGMSVKEIALELNVSDKLVYRERWTLARKLIDQQNCRLYKRLIKINATL

Foldseek 3Di:
DPPPPQLQNFKAKEWAALDVVLVVLLVVLLVVLCVPFPLCVVRVDDHYYYYDHACVVVCVQQVPDDPDPPVPPFDFDNWQWQAEPPDPDGIDTPHRKIWITGSVDNQLIWIAHPPPDDDSVLSSLRSNLVSQQSSCSVVVPPQSHDPLTTCHSLNSLLSVVVRSVDDLVRSCVVVVHDSVVSNVSSNSNVVSNVVSVDPVSSVSSVVVVVVD

Secondary structure (DSSP, 8-state):
------HHHHEEEEEE-S-HHHHHHHHHHHHHHHHHSHHHHHH-S---EEEESSGGGTHHHH----TT----SPPPPS--EEE-SSSS--EEE--SEEEEEETT-GGG-EEEE-TT---HHHHHHHHHHHHHHHHHHHTT-GGG--TTTB--HHHHHHHHHHHTT--HHHHHHHTTS-HHHHHHHHHHHHHHHHHTT-HHHHHHHHHHHTT-